Protein AF-A0A9P5G280-F1 (afdb_monomer_lite)

Structure (mmCIF, N/CA/C/O backbone):
data_AF-A0A9P5G280-F1
#
_entry.id   AF-A0A9P5G280-F1
#
loop_
_atom_site.group_PDB
_atom_site.id
_atom_site.type_symbol
_atom_site.label_atom_id
_atom_site.label_alt_id
_atom_site.label_comp_id
_atom_site.label_asym_id
_atom_site.label_entity_id
_atom_site.label_seq_id
_atom_site.pdbx_PDB_ins_code
_atom_site.Cartn_x
_atom_site.Cartn_y
_atom_site.Cartn_z
_atom_site.occupancy
_atom_site.B_iso_or_equiv
_atom_site.auth_seq_id
_atom_site.auth_comp_id
_atom_site.auth_asym_id
_atom_site.auth_atom_id
_atom_site.pdbx_PDB_model_num
ATOM 1 N N . MET A 1 1 ? 2.312 -0.937 -10.041 1.00 95.19 1 MET A N 1
ATOM 2 C CA . MET A 1 1 ? 2.273 -2.150 -9.198 1.00 95.19 1 MET A CA 1
ATOM 3 C C . MET A 1 1 ? 2.536 -3.352 -10.090 1.00 95.19 1 MET A C 1
ATOM 5 O O . MET A 1 1 ? 2.441 -3.188 -11.301 1.00 95.19 1 MET A O 1
ATOM 9 N N . VAL A 1 2 ? 2.902 -4.504 -9.535 1.00 97.44 2 VAL A N 1
ATOM 10 C CA . VAL A 1 2 ? 2.926 -5.774 -10.277 1.00 97.44 2 VAL A CA 1
ATOM 11 C C . VAL A 1 2 ? 2.357 -6.872 -9.392 1.00 97.44 2 VAL A C 1
ATOM 13 O O . VAL A 1 2 ? 2.808 -7.050 -8.260 1.00 97.44 2 VAL A O 1
ATOM 16 N N . VAL A 1 3 ? 1.357 -7.576 -9.913 1.00 97.62 3 VAL A N 1
ATOM 17 C CA . VAL A 1 3 ? 0.745 -8.735 -9.264 1.00 97.62 3 VAL A CA 1
ATOM 18 C C . VAL A 1 3 ? 1.545 -9.967 -9.674 1.00 97.62 3 VAL A C 1
ATOM 20 O O . VAL A 1 3 ? 1.729 -10.214 -10.861 1.00 97.62 3 VAL A O 1
ATOM 23 N N . ILE A 1 4 ? 2.057 -10.702 -8.692 1.00 97.12 4 ILE A N 1
ATOM 24 C CA . ILE A 1 4 ? 2.922 -11.877 -8.882 1.00 97.12 4 ILE A CA 1
ATOM 25 C C . ILE A 1 4 ? 2.341 -13.150 -8.255 1.00 97.12 4 ILE A C 1
ATOM 27 O O . ILE A 1 4 ? 2.902 -14.230 -8.432 1.00 97.12 4 ILE A O 1
ATOM 31 N N . ARG A 1 5 ? 1.220 -13.040 -7.530 1.00 97.31 5 ARG A N 1
ATOM 32 C CA . ARG A 1 5 ? 0.392 -14.165 -7.070 1.00 97.31 5 ARG A CA 1
ATOM 33 C C . ARG A 1 5 ? -1.084 -13.794 -7.157 1.00 97.31 5 ARG A C 1
ATOM 35 O O . ARG A 1 5 ? -1.418 -12.613 -7.156 1.00 97.31 5 ARG A O 1
ATOM 42 N N . ASN A 1 6 ? -1.943 -14.808 -7.225 1.00 96.88 6 ASN A N 1
ATOM 43 C CA . ASN A 1 6 ? -3.392 -14.630 -7.171 1.00 96.88 6 ASN A CA 1
ATOM 44 C C . ASN A 1 6 ? -3.793 -13.924 -5.854 1.00 96.88 6 ASN A C 1
ATOM 46 O O . ASN A 1 6 ? -3.150 -14.139 -4.825 1.00 96.88 6 ASN A O 1
ATOM 50 N N . MET A 1 7 ? -4.786 -13.037 -5.933 1.00 97.25 7 MET A N 1
ATOM 51 C CA . MET A 1 7 ? -5.353 -12.291 -4.800 1.00 97.25 7 MET A CA 1
ATOM 52 C C . MET A 1 7 ? -6.888 -12.281 -4.865 1.00 97.25 7 MET A C 1
ATOM 54 O O . MET A 1 7 ? -7.523 -11.382 -4.311 1.00 97.25 7 MET A O 1
ATOM 58 N N . ASP A 1 8 ? -7.489 -13.212 -5.607 1.00 96.38 8 ASP A N 1
ATOM 59 C CA . ASP A 1 8 ? -8.926 -13.240 -5.880 1.00 96.38 8 ASP A CA 1
ATOM 60 C C . ASP A 1 8 ? -9.724 -13.465 -4.593 1.00 96.38 8 ASP A C 1
ATOM 62 O O . ASP A 1 8 ? -10.861 -13.010 -4.497 1.00 96.38 8 ASP A O 1
ATOM 66 N N . GLU A 1 9 ? -9.114 -14.052 -3.556 1.00 95.81 9 GLU A N 1
ATOM 67 C CA . GLU A 1 9 ? -9.732 -14.168 -2.235 1.00 95.81 9 GLU A CA 1
ATOM 68 C C . GLU A 1 9 ? -10.117 -12.801 -1.647 1.00 95.81 9 GLU A C 1
ATOM 70 O O . GLU A 1 9 ? -11.061 -12.701 -0.869 1.00 95.81 9 GLU A O 1
ATOM 75 N N . LEU A 1 10 ? -9.443 -11.717 -2.044 1.00 96.62 10 LEU A N 1
ATOM 76 C CA . LEU A 1 10 ? -9.814 -10.373 -1.606 1.00 96.62 10 LEU A CA 1
ATOM 77 C C . LEU A 1 10 ? -11.154 -9.907 -2.185 1.00 96.62 10 LEU A C 1
ATOM 79 O O . LEU A 1 10 ? -11.782 -9.037 -1.590 1.00 96.62 10 LEU A O 1
ATOM 83 N N . LEU A 1 11 ? -11.591 -10.458 -3.321 1.00 94.62 11 LEU A N 1
ATOM 84 C CA . LEU A 1 11 ? -12.867 -10.105 -3.955 1.00 94.62 11 LEU A CA 1
ATOM 85 C C . LEU A 1 11 ? -14.067 -10.706 -3.214 1.00 94.62 11 LEU A C 1
ATOM 87 O O . LEU A 1 11 ? -15.167 -10.166 -3.293 1.00 94.62 11 LEU A O 1
ATOM 91 N N . GLU A 1 12 ? -13.850 -11.808 -2.497 1.00 92.88 12 GLU A N 1
ATOM 92 C CA . GLU A 1 12 ? -14.870 -12.521 -1.718 1.00 92.88 12 GLU A CA 1
ATOM 93 C C . GLU A 1 12 ? -14.763 -12.242 -0.211 1.00 92.88 12 GLU A C 1
ATOM 95 O O . GLU A 1 12 ? -15.625 -12.653 0.571 1.00 92.88 12 GLU A O 1
ATOM 100 N N . MET A 1 13 ? -13.709 -11.538 0.211 1.00 92.88 13 MET A N 1
ATOM 101 C CA . MET A 1 13 ? -13.474 -11.212 1.609 1.00 92.88 13 MET A CA 1
ATOM 102 C C . MET A 1 13 ? -14.588 -10.300 2.142 1.00 92.88 13 MET A C 1
ATOM 104 O O . MET A 1 13 ? -14.824 -9.221 1.589 1.00 92.88 13 MET A O 1
ATOM 108 N N . PRO A 1 14 ? -15.241 -10.667 3.257 1.00 91.19 14 PRO A N 1
ATOM 109 C CA . PRO A 1 14 ? -16.309 -9.853 3.801 1.00 91.19 14 PRO A CA 1
ATOM 110 C C . PRO A 1 14 ? -15.748 -8.560 4.412 1.00 91.19 14 PRO A C 1
ATOM 112 O O . PRO A 1 14 ? -14.814 -8.575 5.220 1.00 91.19 14 PRO A O 1
ATOM 115 N N . LEU A 1 15 ? -16.337 -7.427 4.029 1.00 91.00 15 LEU A N 1
ATOM 116 C CA . LEU A 1 15 ? -15.963 -6.100 4.515 1.00 91.00 15 LEU A CA 1
ATOM 117 C C . LEU A 1 15 ? -16.907 -5.620 5.619 1.00 91.00 15 LEU A C 1
ATOM 119 O O . LEU A 1 15 ? -18.023 -6.099 5.782 1.00 91.00 15 LEU A O 1
ATOM 123 N N . ASN A 1 16 ? -16.465 -4.619 6.374 1.00 81.75 16 ASN A N 1
ATOM 124 C CA . ASN A 1 16 ? -17.249 -3.976 7.430 1.00 81.75 16 ASN A CA 1
ATOM 125 C C . ASN A 1 16 ? -18.044 -2.749 6.934 1.00 81.75 16 ASN A C 1
ATOM 127 O O . ASN A 1 16 ? -18.316 -1.836 7.711 1.00 81.75 16 ASN A O 1
ATOM 131 N N . GLY A 1 17 ? -18.376 -2.704 5.640 1.00 84.00 17 GLY A N 1
ATOM 132 C CA . GLY A 1 17 ? -19.127 -1.608 5.013 1.00 84.00 17 GLY A CA 1
ATOM 133 C C . GLY A 1 17 ? -18.303 -0.374 4.618 1.00 84.00 17 GLY A C 1
ATOM 134 O O . GLY A 1 17 ? -18.880 0.630 4.202 1.00 84.00 17 GLY A O 1
ATOM 135 N N . VAL A 1 18 ? -16.969 -0.425 4.740 1.00 92.06 18 VAL A N 1
ATOM 136 C CA . VAL A 1 18 ? -16.064 0.680 4.374 1.00 92.06 18 VAL A CA 1
ATOM 137 C C . VAL A 1 18 ? -15.168 0.281 3.194 1.00 92.06 18 VAL A C 1
ATOM 139 O O . VAL A 1 18 ? -15.571 0.407 2.040 1.00 92.06 18 VAL A O 1
ATOM 142 N N . PHE A 1 19 ? -13.957 -0.198 3.467 1.00 95.94 19 PHE A N 1
ATOM 143 C CA . PHE A 1 19 ? -12.998 -0.733 2.502 1.00 95.94 19 PHE A CA 1
ATOM 144 C C . PHE A 1 19 ? -11.903 -1.488 3.263 1.00 95.94 19 PHE A C 1
ATOM 146 O O . PHE A 1 19 ? -11.765 -1.325 4.481 1.00 95.94 19 PHE A O 1
ATOM 153 N N . ALA A 1 20 ? -11.097 -2.273 2.551 1.00 97.38 20 ALA A N 1
ATOM 154 C CA . ALA A 1 20 ? -9.869 -2.853 3.075 1.00 97.38 20 ALA A CA 1
ATOM 155 C C . ALA A 1 20 ? -8.623 -2.280 2.397 1.00 97.38 20 ALA A C 1
ATOM 157 O O . ALA A 1 20 ? -8.601 -2.065 1.187 1.00 97.38 20 ALA A O 1
ATOM 158 N N . ALA A 1 21 ? -7.570 -2.067 3.180 1.00 98.06 21 ALA A N 1
ATOM 159 C CA . ALA A 1 21 ? -6.298 -1.527 2.711 1.00 98.06 21 ALA A CA 1
ATOM 160 C C . ALA A 1 21 ? -5.146 -2.021 3.587 1.00 98.06 21 ALA A C 1
ATOM 162 O O . ALA A 1 21 ? -5.348 -2.398 4.738 1.00 98.06 21 ALA A O 1
ATOM 163 N N . ALA A 1 22 ? -3.919 -1.991 3.071 1.00 98.31 22 ALA A N 1
ATOM 164 C CA . ALA A 1 22 ? -2.737 -2.155 3.917 1.00 98.31 22 ALA A CA 1
ATOM 165 C C . ALA A 1 22 ? -2.380 -0.827 4.604 1.00 98.31 22 ALA A C 1
ATOM 167 O O . ALA A 1 22 ? -2.765 0.242 4.136 1.00 98.31 22 ALA A O 1
ATOM 168 N N . HIS A 1 23 ? -1.597 -0.882 5.682 1.00 98.38 23 HIS A N 1
ATOM 169 C CA . HIS A 1 23 ? -1.025 0.317 6.308 1.00 98.38 23 HIS A CA 1
ATOM 170 C C . HIS A 1 23 ? -0.082 1.068 5.355 1.00 98.38 23 HIS A C 1
ATOM 172 O O . HIS A 1 23 ? 0.604 0.477 4.523 1.00 98.38 23 HIS A O 1
ATOM 178 N N . ALA A 1 24 ? 0.019 2.384 5.501 1.00 97.56 24 ALA A N 1
ATOM 179 C CA . ALA A 1 24 ? 1.116 3.141 4.915 1.00 97.56 24 ALA A CA 1
ATOM 180 C C . ALA A 1 24 ? 2.410 2.918 5.712 1.00 97.56 24 ALA A C 1
ATOM 182 O O . ALA A 1 24 ? 2.404 2.827 6.940 1.00 97.56 24 ALA A O 1
ATOM 183 N N . CYS A 1 25 ? 3.554 2.872 5.022 1.00 97.50 25 CYS A N 1
ATOM 184 C CA . CYS A 1 25 ? 4.846 2.919 5.701 1.00 97.50 25 CYS A CA 1
ATOM 185 C C . CYS A 1 25 ? 5.209 4.371 6.005 1.00 97.50 25 CYS A C 1
ATOM 187 O O . CYS A 1 25 ? 5.528 5.145 5.103 1.00 97.50 25 CYS A O 1
ATOM 189 N N . VAL A 1 26 ? 5.204 4.713 7.290 1.00 97.38 26 VAL A N 1
ATOM 190 C CA . VAL A 1 26 ? 5.490 6.063 7.789 1.00 97.38 26 VAL A CA 1
ATOM 191 C C . VAL A 1 26 ? 6.909 6.172 8.349 1.00 97.38 26 VAL A C 1
ATOM 193 O O . VAL A 1 26 ? 7.147 6.929 9.269 1.00 97.38 26 VAL A O 1
ATOM 196 N N . CYS A 1 27 ? 7.876 5.402 7.840 1.00 97.31 27 CYS A N 1
ATOM 197 C CA . CYS A 1 27 ? 9.253 5.419 8.362 1.00 97.31 27 CYS A CA 1
ATOM 198 C C . CYS A 1 27 ? 10.139 6.536 7.793 1.00 97.31 27 CYS A C 1
ATOM 200 O O . CYS A 1 27 ? 11.176 6.824 8.382 1.00 97.31 27 CYS A O 1
ATOM 202 N N . ASN A 1 28 ? 9.782 7.089 6.626 1.00 95.25 28 ASN A N 1
ATOM 203 C CA . ASN A 1 28 ? 10.570 8.078 5.876 1.00 95.25 28 ASN A CA 1
ATOM 204 C C . ASN A 1 28 ? 12.098 7.799 5.844 1.00 95.25 28 ASN A C 1
ATOM 206 O O . ASN A 1 28 ? 12.892 8.674 6.190 1.00 95.25 28 ASN A O 1
ATOM 210 N N . PRO A 1 29 ? 12.559 6.607 5.412 1.00 91.12 29 PRO A N 1
ATOM 211 C CA . PRO A 1 29 ? 13.981 6.231 5.501 1.00 91.12 29 PRO A CA 1
ATOM 212 C C . PRO A 1 29 ? 14.911 7.106 4.644 1.00 91.12 29 PRO A C 1
ATOM 214 O O . PRO A 1 29 ? 16.117 7.121 4.859 1.00 91.12 29 PRO A O 1
ATOM 217 N N . TYR A 1 30 ? 14.355 7.821 3.663 1.00 92.00 30 TYR A N 1
ATOM 218 C CA . TYR A 1 30 ? 15.090 8.711 2.766 1.00 92.00 30 TYR A CA 1
ATOM 219 C C . TYR A 1 30 ? 15.013 10.183 3.199 1.00 92.00 30 TYR A C 1
ATOM 221 O O . TYR A 1 30 ? 15.373 11.058 2.414 1.00 92.00 30 TYR A O 1
ATOM 229 N N . SER A 1 31 ? 14.499 10.464 4.404 1.00 93.44 31 SER A N 1
ATOM 230 C CA . SER A 1 31 ? 14.424 11.805 5.000 1.00 93.44 31 SER A CA 1
ATOM 231 C C . SER A 1 31 ? 13.834 12.858 4.058 1.00 93.44 31 SER A C 1
ATOM 233 O O . SER A 1 31 ? 14.364 13.961 3.917 1.00 93.44 31 SER A O 1
ATOM 235 N N . LYS A 1 32 ? 12.740 12.514 3.366 1.00 91.88 32 LYS A N 1
ATOM 236 C CA . LYS A 1 32 ? 12.073 13.427 2.433 1.00 91.88 32 LYS A CA 1
ATOM 237 C C . LYS A 1 32 ? 11.543 14.643 3.202 1.00 91.88 32 LYS A C 1
ATOM 239 O O . LYS A 1 32 ? 10.730 14.444 4.100 1.00 91.88 32 LYS A O 1
ATOM 244 N N . PRO A 1 33 ? 11.940 15.881 2.844 1.00 92.50 33 PRO A N 1
ATOM 245 C CA . PRO A 1 33 ? 11.578 17.073 3.620 1.00 92.50 33 PRO A CA 1
ATOM 246 C C . PRO A 1 33 ? 10.083 17.398 3.649 1.00 92.50 33 PRO A C 1
ATOM 248 O O . PRO A 1 33 ? 9.622 18.050 4.573 1.00 92.50 33 PRO A O 1
ATOM 251 N N . HIS A 1 34 ? 9.336 16.969 2.630 1.00 90.50 34 HIS A N 1
ATOM 252 C CA . HIS A 1 34 ? 7.891 17.188 2.538 1.00 90.50 34 HIS A CA 1
ATOM 253 C C . HIS A 1 34 ? 7.073 16.100 3.246 1.00 90.50 34 HIS A C 1
ATOM 255 O O . HIS A 1 34 ? 5.852 16.151 3.210 1.00 90.50 34 HIS A O 1
ATOM 261 N N . TYR A 1 35 ? 7.712 15.080 3.831 1.00 93.88 35 TYR A N 1
ATOM 262 C CA . TYR A 1 35 ? 6.994 14.093 4.637 1.00 93.88 35 TYR A CA 1
ATOM 263 C C . TYR A 1 35 ? 6.820 14.640 6.059 1.00 93.88 35 TYR A C 1
ATOM 265 O O . TYR A 1 35 ? 7.727 15.314 6.557 1.00 93.88 35 TYR A O 1
ATOM 273 N N . PRO A 1 36 ? 5.705 14.329 6.742 1.00 93.75 36 PRO A N 1
ATOM 274 C CA . PRO A 1 36 ? 5.471 14.808 8.099 1.00 93.75 36 PRO A CA 1
ATOM 275 C C . PRO A 1 36 ? 6.582 14.407 9.073 1.00 93.75 36 PRO A C 1
ATOM 277 O O . PRO A 1 36 ? 7.126 13.306 9.011 1.00 93.75 36 PRO A O 1
ATOM 280 N N . ALA A 1 37 ? 6.889 15.282 10.033 1.00 94.69 37 ALA A N 1
ATOM 281 C CA . ALA A 1 37 ? 7.971 15.056 10.997 1.00 94.69 37 ALA A CA 1
ATOM 282 C C . ALA A 1 37 ? 7.743 13.832 11.905 1.00 94.69 37 ALA A C 1
ATOM 284 O O . ALA A 1 37 ? 8.696 13.243 12.410 1.00 94.69 37 ALA A O 1
ATOM 285 N N . ASN A 1 38 ? 6.484 13.434 12.110 1.00 95.94 38 ASN A N 1
ATOM 286 C CA . ASN A 1 38 ? 6.120 12.239 12.869 1.00 95.94 38 ASN A CA 1
ATOM 287 C C . ASN A 1 38 ? 6.180 10.946 12.034 1.00 95.94 38 ASN A C 1
ATOM 289 O O . ASN A 1 38 ? 5.844 9.882 12.558 1.00 95.94 38 ASN A O 1
ATOM 293 N N . TRP A 1 39 ? 6.606 11.003 10.768 1.00 96.44 39 TRP A N 1
ATOM 294 C CA . TRP A 1 39 ? 6.891 9.815 9.967 1.00 96.44 39 TRP A CA 1
ATOM 295 C C . TRP A 1 39 ? 8.268 9.263 10.340 1.00 96.44 39 TRP A C 1
ATOM 297 O O . TRP A 1 39 ? 9.278 9.529 9.690 1.00 96.44 39 TRP A O 1
ATOM 307 N N . ILE A 1 40 ? 8.272 8.483 11.419 1.00 97.00 40 ILE A N 1
ATOM 308 C CA . ILE A 1 40 ? 9.431 7.799 11.986 1.00 97.00 40 ILE A CA 1
ATOM 309 C C . ILE A 1 40 ? 9.109 6.328 12.270 1.00 97.00 40 ILE A C 1
ATOM 311 O O . ILE A 1 40 ? 7.954 5.950 12.466 1.00 97.00 40 ILE A O 1
ATOM 315 N N . ALA A 1 41 ? 10.147 5.492 12.355 1.00 96.31 41 ALA A N 1
ATOM 316 C CA . ALA A 1 41 ? 9.997 4.050 12.554 1.00 96.31 41 ALA A CA 1
ATOM 317 C C . ALA A 1 41 ? 9.161 3.680 13.792 1.00 96.31 41 ALA A C 1
ATOM 319 O O . ALA A 1 41 ? 8.332 2.777 13.714 1.00 96.31 41 ALA A O 1
ATOM 320 N N . SER A 1 42 ? 9.296 4.392 14.914 1.00 96.81 42 SER A N 1
ATOM 321 C CA . SER A 1 42 ? 8.511 4.108 16.129 1.00 96.81 42 SER A CA 1
ATOM 322 C C . SER A 1 42 ? 7.002 4.302 15.954 1.00 96.81 42 SER A C 1
ATOM 324 O O . SER A 1 42 ? 6.231 3.745 16.726 1.00 96.81 42 SER A O 1
ATOM 326 N N . ASN A 1 43 ? 6.578 5.065 14.943 1.00 97.94 43 ASN A N 1
ATOM 327 C CA . ASN A 1 43 ? 5.171 5.342 14.654 1.00 97.94 43 ASN A CA 1
ATOM 328 C C . ASN A 1 43 ? 4.609 4.438 13.544 1.00 97.94 43 ASN A C 1
ATOM 330 O O . ASN A 1 43 ? 3.445 4.560 13.163 1.00 97.94 43 ASN A O 1
ATOM 334 N N . CYS A 1 44 ? 5.424 3.538 12.994 1.00 98.12 44 CYS A N 1
ATOM 335 C CA . CYS A 1 44 ? 5.051 2.708 11.860 1.00 98.12 44 CYS A CA 1
ATOM 336 C C . CYS A 1 44 ? 4.445 1.373 12.303 1.00 98.12 44 CYS A C 1
ATOM 338 O O . CYS A 1 44 ? 5.069 0.616 13.047 1.00 98.12 44 CYS A O 1
ATOM 340 N N . ALA A 1 45 ? 3.271 1.023 11.765 1.00 98.12 45 ALA A N 1
ATOM 341 C CA . ALA A 1 45 ? 2.619 -0.266 12.022 1.00 98.12 45 ALA A CA 1
ATOM 342 C C . ALA A 1 45 ? 3.463 -1.474 11.561 1.00 98.12 45 ALA A C 1
ATOM 344 O O . ALA A 1 45 ? 3.265 -2.596 12.028 1.00 98.12 45 ALA A O 1
ATOM 345 N N . TYR A 1 46 ? 4.436 -1.251 10.672 1.00 98.38 46 TYR A N 1
ATOM 346 C CA . TYR A 1 46 ? 5.371 -2.277 10.216 1.00 98.38 46 TYR A CA 1
ATOM 347 C C . TYR A 1 46 ? 6.516 -2.569 11.196 1.00 98.38 46 TYR A C 1
ATOM 349 O O . TYR A 1 46 ? 7.180 -3.595 11.057 1.00 98.38 46 TYR A O 1
ATOM 357 N N . SER A 1 47 ? 6.752 -1.720 12.199 1.00 97.44 47 SER A N 1
ATOM 358 C CA . SER A 1 47 ? 7.867 -1.906 13.141 1.00 97.44 47 SER A CA 1
ATOM 359 C C . SER A 1 47 ? 7.659 -3.089 14.087 1.00 97.44 47 SER A C 1
ATOM 361 O O . SER A 1 47 ? 8.597 -3.847 14.314 1.00 97.44 47 SER A O 1
ATOM 363 N N . ASP A 1 48 ? 6.420 -3.316 14.534 1.00 96.38 48 ASP A N 1
ATOM 364 C CA . ASP A 1 48 ? 6.018 -4.462 15.367 1.00 96.38 48 ASP A CA 1
ATOM 365 C C . ASP A 1 48 ? 4.996 -5.366 14.653 1.00 96.38 48 ASP A C 1
ATOM 367 O O . ASP A 1 48 ? 4.154 -6.018 15.276 1.00 96.38 48 ASP A O 1
ATOM 371 N N . TYR A 1 49 ? 5.070 -5.420 13.320 1.00 97.88 49 TYR A N 1
ATOM 372 C CA . TYR A 1 49 ? 4.045 -6.000 12.448 1.00 97.88 49 TYR A CA 1
ATOM 373 C C . TYR A 1 49 ? 3.535 -7.377 12.893 1.00 97.88 49 TYR A C 1
ATOM 375 O O . TYR A 1 49 ? 2.328 -7.595 12.986 1.00 97.88 49 TYR A O 1
ATOM 383 N N . ALA A 1 50 ? 4.443 -8.313 13.191 1.00 97.06 50 ALA A N 1
ATOM 384 C CA . ALA A 1 50 ? 4.084 -9.683 13.560 1.00 97.06 50 ALA A CA 1
ATOM 385 C C . ALA A 1 50 ? 3.330 -9.755 14.898 1.00 97.06 50 ALA A C 1
ATOM 387 O O . ALA A 1 50 ? 2.386 -10.534 15.036 1.00 97.06 50 ALA A O 1
ATOM 388 N N . LYS A 1 51 ? 3.732 -8.935 15.877 1.00 97.56 51 LYS A N 1
ATOM 389 C CA . LYS A 1 51 ? 3.062 -8.839 17.177 1.00 97.56 51 LYS A CA 1
ATOM 390 C C . LYS A 1 51 ? 1.670 -8.234 16.997 1.00 97.56 51 LYS A C 1
ATOM 392 O O . LYS A 1 51 ? 0.689 -8.868 17.374 1.00 97.56 51 LYS A O 1
ATOM 397 N N . LEU A 1 52 ? 1.592 -7.070 16.354 1.00 97.56 52 LEU A N 1
ATOM 398 C CA . LEU A 1 52 ? 0.342 -6.331 16.168 1.00 97.56 52 LEU A CA 1
ATOM 399 C C . LEU A 1 52 ? -0.676 -7.119 15.330 1.00 97.56 52 LEU A C 1
ATOM 401 O O . LEU A 1 52 ? -1.858 -7.159 15.660 1.00 97.56 52 LEU A O 1
ATOM 405 N N . SER A 1 53 ? -0.217 -7.817 14.286 1.00 97.38 53 SER A N 1
ATOM 406 C CA . SER A 1 53 ? -1.071 -8.695 13.475 1.00 97.38 53 SER A CA 1
ATOM 407 C C . SER A 1 53 ? -1.624 -9.863 14.292 1.00 97.38 53 SER A C 1
ATOM 409 O O . SER A 1 53 ? -2.789 -10.222 14.146 1.00 97.38 53 SER A O 1
ATOM 411 N N . ARG A 1 54 ? -0.807 -10.472 15.162 1.00 97.12 54 ARG A N 1
ATOM 412 C CA . ARG A 1 54 ? -1.247 -11.579 16.025 1.00 97.12 54 ARG A CA 1
ATOM 413 C C . ARG A 1 54 ? -2.294 -11.115 17.032 1.00 97.12 54 ARG A C 1
ATOM 415 O O . ARG A 1 54 ? -3.298 -11.797 17.213 1.00 97.12 54 ARG A O 1
ATOM 422 N N . GLU A 1 55 ? -2.058 -9.973 17.671 1.00 96.69 55 GLU A N 1
ATOM 423 C CA . GLU A 1 55 ? -2.979 -9.377 18.643 1.00 96.69 55 GLU A CA 1
ATOM 424 C C . GLU A 1 55 ? -4.325 -9.037 17.996 1.00 96.69 55 GLU A C 1
ATOM 426 O O . GLU A 1 55 ? -5.369 -9.416 18.527 1.00 96.69 55 GLU A O 1
ATOM 431 N N . TYR A 1 56 ? -4.304 -8.420 16.812 1.00 95.62 56 TYR A N 1
ATOM 432 C CA . TYR A 1 56 ? -5.519 -8.094 16.068 1.00 95.62 56 TYR A CA 1
ATOM 433 C C . TYR A 1 56 ? -6.321 -9.346 15.681 1.00 95.62 56 TYR A C 1
ATOM 435 O O . TYR A 1 56 ? -7.510 -9.438 15.985 1.00 95.62 56 TYR A O 1
ATOM 443 N N . LYS A 1 57 ? -5.666 -10.362 15.102 1.00 94.88 57 LYS A N 1
ATOM 444 C CA . LYS A 1 57 ? -6.318 -11.629 14.715 1.00 94.88 57 LYS A CA 1
ATOM 445 C C . LYS A 1 57 ? -6.902 -12.376 15.914 1.00 94.88 57 LYS A C 1
ATOM 447 O O . LYS A 1 57 ? -7.996 -12.924 15.821 1.00 94.88 57 LYS A O 1
ATOM 452 N N . ALA A 1 58 ? -6.208 -12.370 17.052 1.00 93.88 58 ALA A N 1
ATOM 453 C CA . ALA A 1 58 ? -6.732 -12.942 18.290 1.00 93.88 58 ALA A CA 1
ATOM 454 C C . ALA A 1 58 ? -7.970 -12.186 18.803 1.00 93.88 58 ALA A C 1
ATOM 456 O O . ALA A 1 58 ? -8.853 -12.801 19.395 1.00 93.88 58 ALA A O 1
ATOM 457 N N . GLY A 1 59 ? -8.045 -10.871 18.580 1.00 91.75 59 GLY A N 1
ATOM 458 C CA . GLY A 1 59 ? -9.232 -10.063 18.862 1.00 91.75 59 GLY A CA 1
ATOM 459 C C . GLY A 1 59 ? -10.427 -10.453 17.991 1.00 91.75 59 GLY A C 1
ATOM 460 O O . GLY A 1 59 ? -11.504 -10.695 18.530 1.00 91.75 59 GLY A O 1
ATOM 461 N N . LEU A 1 60 ? -10.220 -10.594 16.678 1.00 89.00 60 LEU A N 1
ATOM 462 C CA . LEU A 1 60 ? -11.264 -11.020 15.735 1.00 89.00 60 LEU A CA 1
ATOM 463 C C . LEU A 1 60 ? -11.853 -12.389 16.105 1.00 89.00 60 LEU A C 1
ATOM 465 O O . LEU A 1 60 ? -13.067 -12.538 16.178 1.00 89.00 60 LEU A O 1
ATOM 469 N N . LEU A 1 61 ? -10.996 -13.360 16.434 1.00 88.12 61 LEU A N 1
ATOM 470 C CA . LEU A 1 61 ? -11.419 -14.705 16.848 1.00 88.12 61 LEU A CA 1
ATOM 471 C C . LEU A 1 61 ? -12.248 -14.726 18.140 1.00 88.12 61 LEU A C 1
ATOM 473 O O . LEU A 1 61 ? -13.057 -15.623 18.337 1.00 88.12 61 LEU A O 1
ATOM 477 N N . LYS A 1 62 ? -12.037 -13.769 19.051 1.00 87.50 62 LYS A N 1
ATOM 478 C CA . LYS A 1 62 ? -12.842 -13.661 20.278 1.00 87.50 62 LYS A CA 1
ATOM 479 C C . LYS A 1 62 ? -14.217 -13.055 20.010 1.00 87.50 62 LYS A C 1
ATOM 481 O O . LYS A 1 62 ? -15.156 -13.377 20.724 1.00 87.50 62 LYS A O 1
ATOM 486 N N . GLN A 1 63 ? -14.328 -12.178 19.013 1.00 78.88 63 GLN A N 1
ATOM 487 C CA . GLN A 1 63 ? -15.589 -11.535 18.635 1.00 78.88 63 GLN A CA 1
ATOM 488 C C . GLN A 1 63 ? -16.515 -12.476 17.857 1.00 78.88 63 GLN A C 1
ATOM 490 O O . GLN A 1 63 ? -17.728 -12.312 17.925 1.00 78.88 63 GLN A O 1
ATOM 495 N N . SER A 1 64 ? -15.960 -13.463 17.146 1.00 70.38 64 SER A N 1
ATOM 496 C CA . SER A 1 64 ? -16.740 -14.469 16.416 1.00 70.38 64 SER A CA 1
ATOM 497 C C . SER A 1 64 ? -17.270 -15.610 17.297 1.00 70.38 64 SER A C 1
ATOM 499 O O . SER A 1 64 ? -18.100 -16.395 16.839 1.00 70.38 64 SER A O 1
ATOM 501 N N . GLN A 1 65 ? -16.838 -15.714 18.560 1.00 66.06 65 GLN A N 1
ATOM 502 C CA . GLN A 1 65 ? -17.362 -16.716 19.490 1.00 66.06 65 GLN A CA 1
ATOM 503 C C . GLN A 1 65 ? -18.741 -16.297 20.026 1.00 66.06 65 GLN A C 1
ATOM 505 O O . GLN A 1 65 ? -18.897 -15.149 20.447 1.00 66.06 65 GLN A O 1
ATOM 510 N N . PRO A 1 66 ? -19.736 -17.209 20.071 1.00 59.94 66 PRO A N 1
ATOM 511 C CA . PRO A 1 66 ? -20.998 -16.940 20.745 1.00 59.94 66 PRO A CA 1
ATOM 512 C C . PRO A 1 66 ? -20.709 -16.559 22.195 1.00 59.94 66 PRO A C 1
ATOM 514 O O . PRO A 1 66 ? -20.055 -17.314 22.916 1.00 59.94 66 PRO A O 1
ATOM 517 N N . THR A 1 67 ? -21.184 -15.397 22.632 1.00 54.59 67 THR A N 1
ATOM 518 C CA . THR A 1 67 ? -21.211 -15.069 24.054 1.00 54.59 67 THR A CA 1
ATOM 519 C C . THR A 1 67 ? -22.024 -16.151 24.754 1.00 54.59 67 THR A C 1
ATOM 521 O O . THR A 1 67 ? -23.227 -16.268 24.522 1.00 54.59 67 THR A O 1
ATOM 524 N N . GLU A 1 68 ? -21.381 -16.961 25.601 1.00 51.41 68 GLU A N 1
ATOM 525 C CA . GLU A 1 68 ? -22.103 -17.788 26.563 1.00 51.41 68 GLU A CA 1
ATOM 526 C C . GLU A 1 68 ? -22.972 -16.839 27.390 1.00 51.41 68 GLU A C 1
ATOM 528 O O . GLU A 1 68 ? -22.487 -16.095 28.245 1.00 51.41 68 GLU A O 1
ATOM 533 N N . THR A 1 69 ? -24.272 -16.809 27.104 1.00 48.28 69 THR A N 1
ATOM 534 C CA . THR A 1 69 ? -25.243 -16.208 28.005 1.00 48.28 69 THR A CA 1
ATOM 535 C C . THR A 1 69 ? -25.163 -17.000 29.299 1.00 48.28 69 THR A C 1
ATOM 537 O O . THR A 1 69 ? -25.666 -18.123 29.368 1.00 48.28 69 THR A O 1
ATOM 540 N N . ALA A 1 70 ? -24.500 -16.431 30.309 1.00 45.91 70 ALA A N 1
ATOM 541 C CA . ALA A 1 70 ? -24.617 -16.882 31.685 1.00 45.91 70 ALA A CA 1
ATOM 542 C C . ALA A 1 70 ? -26.110 -17.073 31.967 1.00 45.91 70 ALA A C 1
ATOM 544 O O . ALA A 1 70 ? -26.895 -16.145 31.762 1.00 45.91 70 ALA A O 1
ATOM 545 N N . GLY A 1 71 ? -26.491 -18.304 32.317 1.00 42.56 71 GLY A N 1
ATOM 546 C CA . GLY A 1 71 ? -27.880 -18.726 32.413 1.00 42.56 71 GLY A CA 1
ATOM 547 C C . GLY A 1 71 ? -28.705 -17.725 33.208 1.00 42.56 71 GLY A C 1
ATOM 548 O O . GLY A 1 71 ? -28.547 -17.606 34.421 1.00 42.56 71 GLY A O 1
ATOM 549 N N . ALA A 1 72 ? -29.589 -17.009 32.513 1.00 42.94 72 ALA A N 1
ATOM 550 C CA . ALA A 1 72 ? -30.694 -16.342 33.163 1.00 42.94 72 ALA A CA 1
ATOM 551 C C . ALA A 1 72 ? -31.558 -17.454 33.760 1.00 42.94 72 ALA A C 1
ATOM 553 O O . ALA A 1 72 ? -32.186 -18.230 33.039 1.00 42.94 72 ALA A O 1
ATOM 554 N N . GLU A 1 73 ? -31.510 -17.575 35.081 1.00 41.12 73 GLU A N 1
ATOM 555 C CA . GLU A 1 73 ? -32.404 -18.418 35.854 1.00 41.12 73 GLU A CA 1
ATOM 556 C C . GLU A 1 73 ? -33.842 -18.010 35.498 1.00 41.12 73 GLU A C 1
ATOM 558 O O . GLU A 1 73 ? -34.305 -16.917 35.831 1.00 41.12 73 GLU A O 1
ATOM 563 N N . VAL A 1 74 ? -34.529 -18.854 34.724 1.00 38.12 74 VAL A N 1
ATOM 564 C CA . VAL A 1 74 ? -35.936 -18.650 34.382 1.00 38.12 74 VAL A CA 1
ATOM 565 C C . VAL A 1 74 ? -36.732 -18.883 35.658 1.00 38.12 74 VAL A C 1
ATOM 567 O O . VAL A 1 74 ? -37.044 -20.017 36.019 1.00 38.12 74 VAL A O 1
ATOM 570 N N . LEU A 1 75 ? -37.052 -17.799 36.362 1.00 38.97 75 LEU A N 1
ATOM 571 C CA . LEU A 1 75 ? -38.062 -17.830 37.410 1.00 38.97 75 LEU A CA 1
ATOM 572 C C . LEU A 1 75 ? -39.397 -18.266 36.778 1.00 38.97 75 LEU A C 1
ATOM 574 O O . LEU A 1 75 ? -39.792 -17.711 35.748 1.00 38.97 75 LEU A O 1
ATOM 578 N N . PRO A 1 76 ? -40.107 -19.252 37.353 1.00 33.75 76 PRO A N 1
ATOM 579 C CA . PRO A 1 76 ? -41.336 -19.755 36.763 1.00 33.75 76 PRO A CA 1
ATOM 580 C C . PRO A 1 76 ? -42.426 -18.682 36.833 1.00 33.75 76 PRO A C 1
ATOM 582 O O . PRO A 1 76 ? -42.865 -18.275 37.910 1.00 33.75 76 PRO A O 1
ATOM 585 N N . VAL A 1 77 ? -42.884 -18.232 35.665 1.00 40.75 77 VAL A N 1
ATOM 586 C CA . VAL A 1 77 ? -44.080 -17.398 35.537 1.00 40.75 77 VAL A CA 1
ATOM 587 C C . VAL A 1 77 ? -45.301 -18.288 35.764 1.00 40.75 77 VAL A C 1
ATOM 589 O O . VAL A 1 77 ? -45.673 -19.087 34.907 1.00 40.75 77 VAL A O 1
ATOM 592 N N . ASN A 1 78 ? -45.943 -18.141 36.921 1.00 39.62 78 ASN A N 1
ATOM 593 C CA . ASN A 1 78 ? -47.294 -18.650 37.141 1.00 39.62 78 ASN A CA 1
ATOM 594 C C . ASN A 1 78 ? -48.287 -17.762 36.375 1.00 39.62 78 ASN A C 1
ATOM 596 O O . ASN A 1 78 ? -48.666 -16.694 36.854 1.00 39.62 78 ASN A O 1
ATOM 600 N N . GLY A 1 79 ? -48.699 -18.191 35.181 1.00 35.03 79 GLY A N 1
ATOM 601 C CA . GLY A 1 79 ? -49.832 -17.604 34.461 1.00 35.03 79 GLY A CA 1
ATOM 602 C C . GLY A 1 79 ? -51.146 -18.308 34.833 1.00 35.03 79 GLY A C 1
ATOM 603 O O . GLY A 1 79 ? -51.162 -19.540 34.885 1.00 35.03 79 GLY A O 1
ATOM 604 N N . PRO A 1 80 ? -52.253 -17.584 35.093 1.00 38.31 80 PRO A N 1
ATOM 605 C CA . PRO A 1 80 ? -53.550 -18.210 35.292 1.00 38.31 80 PRO A CA 1
ATOM 606 C C . PRO A 1 80 ? -54.144 -18.680 33.958 1.00 38.31 80 PRO A C 1
ATOM 608 O O . PRO A 1 80 ? -53.924 -18.100 32.896 1.00 38.31 80 PRO A O 1
ATOM 611 N N . ALA A 1 81 ? -54.895 -19.771 34.056 1.00 36.34 81 ALA A N 1
ATOM 612 C CA . ALA A 1 81 ? -55.495 -20.497 32.957 1.00 36.34 81 ALA A CA 1
ATOM 613 C C . ALA A 1 81 ? -56.591 -19.712 32.218 1.00 36.34 81 ALA A C 1
ATOM 615 O O . ALA A 1 81 ? -57.468 -19.125 32.843 1.00 36.34 81 ALA A O 1
ATOM 616 N N . GLY A 1 82 ? -56.588 -19.877 30.892 1.00 34.72 82 GLY A N 1
ATOM 617 C CA . GLY A 1 82 ? -57.787 -20.006 30.067 1.00 34.72 82 GLY A CA 1
ATOM 618 C C . GLY A 1 82 ? -58.489 -18.713 29.660 1.00 34.72 82 GLY A C 1
ATOM 619 O O . GLY A 1 82 ? -59.032 -18.010 30.498 1.00 34.72 82 GLY A O 1
ATOM 620 N N . LEU A 1 83 ? -58.579 -18.488 28.346 1.00 34.16 83 LEU A N 1
ATOM 621 C CA . LEU A 1 83 ? -59.834 -18.238 27.626 1.00 34.16 83 LEU A CA 1
ATOM 622 C C . LEU A 1 83 ? -59.601 -18.389 26.106 1.00 34.16 83 LEU A C 1
ATOM 624 O O . LEU A 1 83 ? -58.482 -18.268 25.617 1.00 34.16 83 LEU A O 1
ATOM 628 N N . ALA A 1 84 ? -60.674 -18.782 25.422 1.00 40.06 84 ALA A N 1
ATOM 629 C CA . ALA A 1 84 ? -60.771 -19.440 24.115 1.00 40.06 84 ALA A CA 1
ATOM 630 C C . ALA A 1 84 ? -60.337 -18.606 22.880 1.00 40.06 84 ALA A C 1
ATOM 632 O O . ALA A 1 84 ? -60.253 -17.382 22.971 1.00 40.06 84 ALA A O 1
ATOM 633 N N . PRO A 1 85 ? -60.112 -19.246 21.708 1.00 36.59 85 PRO A N 1
ATOM 634 C CA . PRO A 1 85 ? -59.732 -18.554 20.479 1.00 36.59 85 PRO A CA 1
ATOM 635 C C . PRO A 1 85 ? -60.958 -17.992 19.745 1.00 36.59 85 PRO A C 1
ATOM 637 O O . PRO A 1 85 ? -61.967 -18.682 19.600 1.00 36.59 85 PRO A O 1
ATOM 640 N N . CYS A 1 86 ? -60.844 -16.766 19.230 1.00 32.38 86 CYS A N 1
ATOM 641 C CA . CYS A 1 86 ? -61.753 -16.244 18.210 1.00 32.38 86 CYS A CA 1
ATOM 642 C C . CYS A 1 86 ? -61.109 -16.369 16.828 1.00 32.38 86 CYS A C 1
ATOM 644 O O . CYS A 1 86 ? -59.950 -16.016 16.621 1.00 32.38 86 CYS A O 1
ATOM 646 N N . SER A 1 87 ? -61.908 -16.914 15.923 1.00 39.44 87 SER A N 1
ATOM 647 C CA . SER A 1 87 ? -61.648 -17.226 14.529 1.00 39.44 87 SER A CA 1
ATOM 648 C C . SER A 1 87 ? -61.797 -16.022 13.597 1.00 39.44 87 SER A C 1
ATOM 650 O O . SER A 1 87 ? -62.639 -15.157 13.819 1.00 39.44 87 SER A O 1
ATOM 652 N N . ASP A 1 88 ? -61.052 -16.129 12.500 1.00 35.88 88 ASP A N 1
ATOM 653 C CA . ASP A 1 88 ? -61.353 -15.717 11.129 1.00 35.88 88 ASP A CA 1
ATOM 654 C C . ASP A 1 88 ? -61.440 -14.245 10.705 1.00 35.88 88 ASP A C 1
ATOM 656 O O . ASP A 1 88 ? -62.212 -13.427 11.197 1.00 35.88 88 ASP A O 1
ATOM 660 N N . SER A 1 89 ? -60.761 -14.058 9.567 1.00 36.06 89 SER A N 1
ATOM 661 C CA . SER A 1 89 ? -61.032 -13.141 8.459 1.00 36.06 89 SER A CA 1
ATOM 662 C C . SER A 1 89 ? -60.673 -11.667 8.653 1.00 36.06 89 SER A C 1
ATOM 664 O O . SER A 1 89 ? -61.226 -10.963 9.486 1.00 36.06 89 SER A O 1
ATOM 666 N N . CYS A 1 90 ? -59.769 -11.172 7.806 1.00 35.19 90 CYS A N 1
ATOM 667 C CA . CYS A 1 90 ? -60.186 -10.451 6.603 1.00 35.19 90 CYS A CA 1
ATOM 668 C C . CYS A 1 90 ? -58.993 -10.229 5.666 1.00 35.19 90 CYS A C 1
ATOM 670 O O . CYS A 1 90 ? -57.860 -10.017 6.094 1.00 35.19 90 CYS A O 1
ATOM 672 N N . THR A 1 91 ? -59.294 -10.367 4.382 1.00 33.66 91 THR A N 1
ATOM 673 C CA . THR A 1 91 ? -58.430 -10.231 3.217 1.00 33.66 91 THR A CA 1
ATOM 674 C C . THR A 1 91 ? -58.346 -8.776 2.746 1.00 33.66 91 THR A C 1
ATOM 676 O O . THR A 1 91 ? -59.206 -7.970 3.096 1.00 33.66 91 THR A O 1
ATOM 679 N N . ASP A 1 92 ? -57.353 -8.534 1.880 1.00 31.53 92 ASP A N 1
ATOM 680 C CA . ASP A 1 92 ? -57.254 -7.470 0.864 1.00 31.53 92 ASP A CA 1
ATOM 681 C C . ASP A 1 92 ? -57.154 -6.015 1.392 1.00 31.53 92 ASP A C 1
ATOM 683 O O . ASP A 1 92 ? -57.642 -5.673 2.456 1.00 31.53 92 ASP A O 1
ATOM 687 N N . ALA A 1 93 ? -56.496 -5.057 0.746 1.00 35.88 93 ALA A N 1
ATOM 688 C CA . ALA A 1 93 ? -55.980 -4.962 -0.605 1.00 35.88 93 ALA A CA 1
ATOM 689 C C . ALA A 1 93 ? -54.809 -3.965 -0.632 1.00 35.88 93 ALA A C 1
ATOM 691 O O . ALA A 1 93 ? -54.731 -3.036 0.173 1.00 35.88 93 ALA A O 1
ATOM 692 N N . PHE A 1 94 ? -53.938 -4.163 -1.617 1.00 28.89 94 PHE A N 1
ATOM 693 C CA . PHE A 1 94 ? -53.119 -3.126 -2.231 1.00 28.89 94 PHE A CA 1
ATOM 694 C C . PHE A 1 94 ? -54.008 -2.032 -2.831 1.00 28.89 94 PHE A C 1
ATOM 696 O O . PHE A 1 94 ? -54.903 -2.376 -3.596 1.00 28.89 94 PHE A O 1
ATOM 703 N N . GLU A 1 95 ? -53.674 -0.761 -2.607 1.00 36.62 95 GLU A N 1
ATOM 704 C CA . GLU A 1 95 ? -53.795 0.281 -3.633 1.00 36.62 95 GLU A CA 1
ATOM 705 C C . GLU A 1 95 ? -52.598 1.237 -3.544 1.00 36.62 95 GLU A C 1
ATOM 707 O O . GLU A 1 95 ? -52.206 1.695 -2.467 1.00 36.62 95 GLU A O 1
ATOM 712 N N . ASP A 1 96 ? -52.004 1.455 -4.715 1.00 34.06 96 ASP A N 1
ATOM 713 C CA . ASP A 1 96 ? -51.061 2.513 -5.046 1.00 34.06 96 ASP A CA 1
ATOM 714 C C . ASP A 1 96 ? -51.729 3.885 -4.900 1.00 34.06 96 ASP A C 1
ATOM 716 O O . ASP A 1 96 ? -52.879 4.046 -5.292 1.00 34.06 96 ASP A O 1
ATOM 720 N N . ASP A 1 97 ? -50.971 4.901 -4.479 1.00 32.41 97 ASP A N 1
ATOM 721 C CA . ASP A 1 97 ? -51.078 6.187 -5.168 1.00 32.41 97 ASP A CA 1
ATOM 722 C C . ASP A 1 97 ? -49.812 7.041 -5.017 1.00 32.41 97 ASP A C 1
ATOM 724 O O . ASP A 1 97 ? -49.394 7.469 -3.937 1.00 32.41 97 ASP A O 1
ATOM 728 N N . LEU A 1 98 ? -49.197 7.289 -6.171 1.00 31.19 98 LEU A N 1
ATOM 729 C CA . LEU A 1 98 ? -48.232 8.346 -6.425 1.00 31.19 98 LEU A CA 1
ATOM 730 C C . LEU A 1 98 ? -49.019 9.619 -6.748 1.00 31.19 98 LEU A C 1
ATOM 732 O O . LEU A 1 98 ? -49.792 9.607 -7.699 1.00 31.19 98 LEU A O 1
ATOM 736 N N . SER A 1 99 ? -48.743 10.744 -6.081 1.00 32.12 99 SER A N 1
ATOM 737 C CA . SER A 1 99 ? -48.442 12.016 -6.771 1.00 32.12 99 SER A CA 1
ATOM 738 C C . SER A 1 99 ? -48.339 13.243 -5.848 1.00 32.12 99 SER A C 1
ATOM 740 O O . SER A 1 99 ? -49.139 13.484 -4.954 1.00 32.12 99 SER A O 1
ATOM 742 N N . SER A 1 100 ? -47.333 14.059 -6.184 1.00 32.72 100 SER A N 1
ATOM 743 C CA . SER A 1 100 ? -47.311 15.532 -6.189 1.00 32.72 100 SER A CA 1
ATOM 744 C C . SER A 1 100 ? -47.586 16.344 -4.911 1.00 32.72 100 SER A C 1
ATOM 746 O O . SER A 1 100 ? -48.714 16.585 -4.507 1.00 32.72 100 SER A O 1
ATOM 748 N N . SER A 1 101 ? -46.490 16.930 -4.413 1.00 33.16 101 SER A N 1
ATOM 749 C CA . SER A 1 101 ? -46.280 18.370 -4.166 1.00 33.16 101 SER A CA 1
ATOM 750 C C . SER A 1 101 ? -47.477 19.259 -3.792 1.00 33.16 101 SER A C 1
ATOM 752 O O . SER A 1 101 ? -48.313 19.572 -4.635 1.00 33.16 101 SER A O 1
ATOM 754 N N . SER A 1 102 ? -47.403 19.906 -2.629 1.00 32.78 102 SER A N 1
ATOM 755 C CA . SER A 1 102 ? -47.286 21.373 -2.543 1.00 32.78 102 SER A CA 1
ATOM 756 C C . SER A 1 102 ? -47.139 21.847 -1.096 1.00 32.78 102 SER A C 1
ATOM 758 O O . SER A 1 102 ? -47.503 21.183 -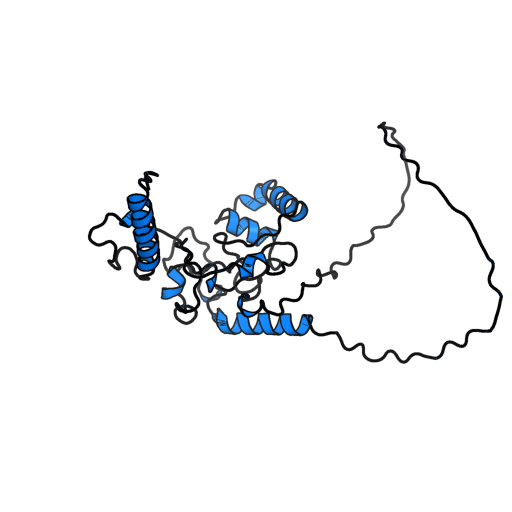0.133 1.00 32.78 102 SER A O 1
ATOM 760 N N . SER A 1 103 ? -46.503 23.004 -0.995 1.00 31.97 103 SER A N 1
ATOM 761 C CA . SER A 1 103 ? -46.143 23.773 0.184 1.00 31.97 103 SER A CA 1
ATOM 762 C C . SER A 1 103 ? -47.335 24.284 0.991 1.00 31.97 103 SER A C 1
ATOM 764 O O . SER A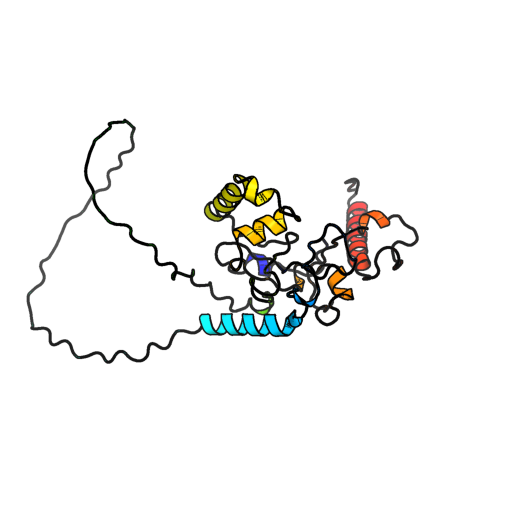 1 103 ? -48.207 24.951 0.436 1.00 31.97 103 SER A O 1
ATOM 766 N N . SER A 1 104 ? -47.250 24.166 2.313 1.00 33.91 104 SER A N 1
ATOM 767 C CA . SER A 1 104 ? -47.891 25.110 3.229 1.00 33.91 104 SER A CA 1
ATOM 768 C C . SER A 1 104 ? -47.160 25.135 4.568 1.00 33.91 104 SER A C 1
ATOM 770 O O . SER A 1 104 ? -46.921 24.112 5.201 1.00 33.91 104 SER A O 1
ATOM 772 N N . SER A 1 105 ? -46.769 26.347 4.940 1.00 32.72 105 SER A N 1
ATOM 773 C CA . SER A 1 105 ? -46.275 26.770 6.242 1.00 32.72 105 SER A 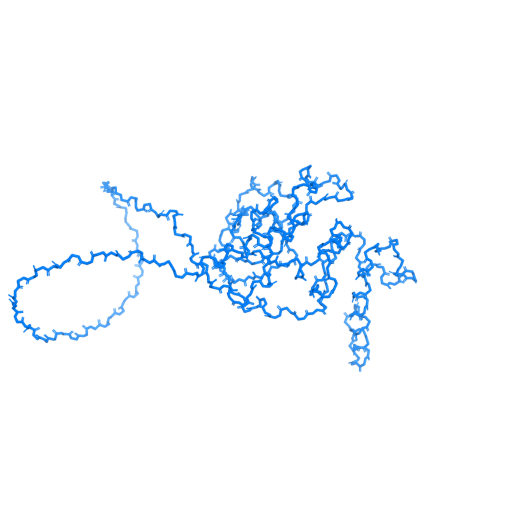CA 1
ATOM 774 C C . SER A 1 105 ? -47.308 26.502 7.332 1.00 32.72 105 SER A C 1
ATOM 776 O O . SER A 1 105 ? -48.432 26.987 7.210 1.00 32.72 105 SER A O 1
ATOM 778 N N . ASP A 1 106 ? -46.901 25.835 8.411 1.00 31.36 106 ASP A N 1
ATOM 779 C CA . ASP A 1 106 ? -47.656 25.849 9.658 1.00 31.36 106 ASP A CA 1
ATOM 780 C C . ASP A 1 106 ? -46.732 26.005 10.870 1.00 31.36 106 ASP A C 1
ATOM 782 O O . ASP A 1 106 ? -45.596 25.526 10.917 1.00 31.36 106 ASP A O 1
ATOM 786 N N . THR A 1 107 ? -47.232 26.779 11.817 1.00 34.28 107 THR A N 1
ATOM 787 C CA . THR A 1 107 ? -46.570 27.266 13.020 1.00 34.28 107 THR A CA 1
ATOM 788 C C . THR A 1 107 ? -46.873 26.365 14.212 1.00 34.28 107 THR A C 1
ATOM 790 O O . THR A 1 107 ? -48.034 26.095 14.492 1.00 34.28 107 THR A O 1
ATOM 793 N N . GLY A 1 108 ? -45.854 26.056 15.019 1.00 29.59 108 GLY A N 1
ATOM 794 C CA . GLY A 1 108 ? -46.028 25.914 16.469 1.00 29.59 108 GLY A CA 1
ATOM 795 C C . GLY A 1 108 ? -45.824 24.528 17.096 1.00 29.59 108 GLY A C 1
ATOM 796 O O . GLY A 1 108 ? -46.434 23.539 16.718 1.00 29.59 108 GLY A O 1
ATOM 797 N N . SER A 1 109 ? -45.054 24.564 18.189 1.00 31.25 109 SER A N 1
ATOM 798 C CA . SER A 1 109 ? -45.045 23.653 19.344 1.00 31.25 109 SER A CA 1
ATOM 799 C C . SER A 1 109 ? -44.247 22.345 19.286 1.00 31.25 109 SER A C 1
ATOM 801 O O . SER A 1 109 ? -44.701 21.303 18.830 1.00 31.25 109 SER A O 1
ATOM 803 N N . SER A 1 110 ? -43.075 22.421 19.931 1.00 33.31 110 SER A N 1
ATOM 804 C CA . SER A 1 110 ? -42.508 21.457 20.885 1.00 33.31 110 SER A CA 1
ATOM 805 C C . SER A 1 110 ? -43.078 20.038 20.891 1.00 33.31 110 SER A C 1
ATOM 807 O O . SER A 1 110 ? -44.127 19.786 21.482 1.00 33.31 110 SER A O 1
ATOM 809 N N . ARG A 1 111 ? -42.247 19.083 20.461 1.00 33.31 111 ARG A N 1
ATOM 810 C CA . ARG A 1 111 ? -42.120 17.784 21.130 1.00 33.31 111 ARG A CA 1
ATOM 811 C C . ARG A 1 111 ? -40.672 17.308 21.082 1.00 33.31 111 ARG A C 1
ATOM 813 O O . ARG A 1 111 ? -40.096 17.056 20.032 1.00 33.31 111 ARG A O 1
ATOM 820 N N . THR A 1 112 ? -40.103 17.234 22.275 1.00 38.22 112 THR A N 1
ATOM 821 C CA . THR A 1 112 ? -38.862 16.559 22.635 1.00 38.22 112 THR A CA 1
ATOM 822 C C . THR A 1 112 ? -38.908 15.092 22.218 1.00 38.22 112 THR A C 1
ATOM 824 O O . THR A 1 112 ? -39.854 14.388 22.569 1.00 38.22 112 THR A O 1
ATOM 827 N N . GLY A 1 113 ? -37.874 14.630 21.521 1.00 29.92 113 GLY A N 1
ATOM 828 C CA . GLY A 1 113 ? -37.739 13.233 21.124 1.00 29.92 113 GLY A CA 1
ATOM 829 C C . GLY A 1 113 ? -36.483 12.983 20.300 1.00 29.92 113 GLY A C 1
ATOM 830 O O . GLY A 1 113 ? -36.569 12.372 19.244 1.00 29.92 113 GLY A O 1
ATOM 831 N N . SER A 1 114 ? -35.324 13.478 20.750 1.00 31.30 114 SER A N 1
ATOM 832 C CA . SER A 1 114 ? -34.043 12.983 20.240 1.00 31.30 114 SER A CA 1
ATOM 833 C C . SER A 1 114 ? -33.905 11.527 20.665 1.00 31.30 114 SER A C 1
ATOM 835 O O . SER A 1 114 ? -33.480 11.239 21.783 1.00 31.30 114 SER A O 1
ATOM 837 N N . THR A 1 115 ? -34.265 10.598 19.786 1.00 32.47 115 THR A N 1
ATOM 838 C CA . THR A 1 115 ? -33.707 9.250 19.835 1.00 32.47 115 THR A CA 1
ATOM 839 C C . THR A 1 115 ? -32.233 9.389 19.490 1.00 32.47 115 THR A C 1
ATOM 841 O O . THR A 1 115 ? -31.853 9.423 18.321 1.00 32.47 115 THR A O 1
ATOM 844 N N . ALA A 1 116 ? -31.416 9.568 20.526 1.00 32.38 116 ALA A N 1
ATOM 845 C CA . ALA A 1 116 ? -29.985 9.371 20.435 1.00 32.38 116 ALA A CA 1
ATOM 846 C C . ALA A 1 116 ? -29.770 7.959 19.884 1.00 32.38 116 ALA A C 1
ATOM 848 O O . ALA A 1 116 ? -30.108 6.974 20.537 1.00 32.38 116 ALA A O 1
ATOM 849 N N . THR A 1 117 ? -29.283 7.869 18.650 1.00 37.41 117 THR A N 1
ATOM 850 C CA . THR A 1 117 ? -28.714 6.633 18.128 1.00 37.41 117 THR A CA 1
ATOM 851 C C . THR A 1 117 ? -27.574 6.255 19.057 1.00 37.41 117 THR A C 1
ATOM 853 O O . THR A 1 117 ? -26.634 7.033 19.229 1.00 37.41 117 THR A O 1
ATOM 856 N N . ASP A 1 118 ? -27.714 5.106 19.706 1.00 30.95 118 ASP A N 1
ATOM 857 C CA . ASP A 1 118 ? -26.708 4.544 20.589 1.00 30.95 118 ASP A CA 1
ATOM 858 C C . ASP A 1 118 ? -25.375 4.408 19.823 1.00 30.95 118 ASP A C 1
ATOM 860 O O . ASP A 1 118 ? -25.319 3.680 18.829 1.00 30.95 118 ASP A O 1
ATOM 864 N N . PRO A 1 119 ? -24.293 5.092 20.241 1.00 35.69 119 PRO A N 1
ATOM 865 C CA . PRO A 1 119 ? -22.983 4.958 19.608 1.00 35.69 119 PRO A CA 1
ATOM 866 C C . PRO A 1 119 ? -22.343 3.575 19.837 1.00 35.69 119 PRO A C 1
ATOM 868 O O . PRO A 1 119 ? -21.226 3.343 19.378 1.00 35.69 119 PRO A O 1
ATOM 871 N N . SER A 1 120 ? -23.020 2.655 20.537 1.00 34.94 120 SER A N 1
ATOM 872 C CA . SER A 1 120 ? -22.552 1.292 20.793 1.00 34.94 120 SER A CA 1
ATOM 873 C C . SER A 1 120 ? -22.899 0.267 19.706 1.00 34.94 120 SER A C 1
ATOM 875 O O . SER A 1 120 ? -22.383 -0.851 19.768 1.00 34.94 120 SER A O 1
ATOM 877 N N . SER A 1 121 ? -23.694 0.610 18.678 1.00 37.19 121 SER A N 1
ATOM 878 C CA . SER A 1 121 ? -23.952 -0.311 17.559 1.00 37.19 121 SER A CA 1
ATOM 879 C C . SER A 1 121 ? -22.757 -0.355 16.598 1.00 37.19 121 SER A C 1
ATOM 881 O O . SER A 1 121 ? -22.818 0.092 15.451 1.00 37.19 121 SER A O 1
ATOM 883 N N . VAL A 1 122 ? -21.633 -0.880 17.083 1.00 42.50 122 VAL A N 1
ATOM 884 C CA . VAL A 1 122 ? -20.536 -1.339 16.235 1.00 42.50 122 VAL A CA 1
ATOM 885 C C . VAL A 1 122 ? -21.150 -2.376 15.304 1.00 42.50 122 VAL A C 1
ATOM 887 O O . VAL A 1 122 ? -21.656 -3.395 15.774 1.00 42.50 122 VAL A O 1
ATOM 890 N N . ALA A 1 123 ? -21.179 -2.084 14.002 1.00 44.50 123 ALA A N 1
ATOM 891 C CA . ALA A 1 123 ? -21.619 -3.035 12.991 1.00 44.50 123 ALA A CA 1
ATOM 892 C C . ALA A 1 123 ? -20.949 -4.385 13.281 1.00 44.50 123 ALA A C 1
ATOM 894 O O . ALA A 1 123 ? -19.722 -4.450 13.389 1.00 44.50 123 ALA A O 1
ATOM 895 N N . SER A 1 124 ? -21.744 -5.437 13.501 1.00 53.22 124 SER A N 1
ATOM 896 C CA . SER A 1 124 ? -21.198 -6.762 13.783 1.00 53.22 124 SER A CA 1
ATOM 897 C C . SER A 1 124 ? -20.300 -7.148 12.615 1.00 53.22 124 SER A C 1
ATOM 899 O O . SER A 1 124 ? -20.785 -7.242 11.485 1.00 53.22 124 SER A O 1
ATOM 901 N N . PHE A 1 125 ? -19.002 -7.319 12.868 1.00 55.59 125 PHE A N 1
ATOM 902 C CA . PHE A 1 125 ? -18.070 -7.730 11.829 1.00 55.59 125 PHE A CA 1
ATOM 903 C C . PHE A 1 125 ? -18.564 -9.057 11.241 1.00 55.59 125 PHE A C 1
ATOM 905 O O . PHE A 1 125 ? -18.793 -9.998 12.009 1.00 55.59 125 PHE A O 1
ATOM 912 N N . PRO A 1 126 ? -18.754 -9.161 9.915 1.00 65.50 126 PRO A N 1
ATOM 913 C CA . PRO A 1 126 ? -18.967 -10.464 9.311 1.00 65.50 126 PRO A CA 1
ATOM 914 C C . PRO A 1 126 ? -17.785 -11.367 9.671 1.00 65.50 126 PRO A C 1
ATOM 916 O O . PRO A 1 126 ? -16.648 -10.896 9.780 1.00 65.50 126 PRO A O 1
ATOM 919 N N . SER A 1 127 ? -18.058 -12.652 9.918 1.00 75.88 127 SER A N 1
ATOM 920 C CA . SER A 1 127 ? -16.996 -13.574 10.312 1.00 75.88 127 SER A CA 1
ATOM 921 C C . SER A 1 127 ? -15.903 -13.592 9.243 1.00 75.88 127 SER A C 1
ATOM 923 O O . SER A 1 127 ? -16.173 -13.788 8.061 1.00 75.88 127 SER A O 1
ATOM 925 N N . LEU A 1 128 ? -14.664 -13.391 9.683 1.00 83.06 128 LEU A N 1
ATOM 926 C CA . LEU A 1 128 ? -13.461 -13.467 8.854 1.00 83.06 128 LEU A CA 1
ATOM 927 C C . LEU A 1 128 ? -12.813 -14.851 8.943 1.00 83.06 128 LEU A C 1
ATOM 929 O O . LEU A 1 128 ? -11.622 -15.006 8.649 1.00 83.06 128 LEU A O 1
ATOM 933 N N . ASP A 1 129 ? -13.577 -15.858 9.371 1.00 79.50 129 ASP A N 1
ATOM 934 C CA . ASP A 1 129 ? -13.143 -17.248 9.358 1.00 79.50 129 ASP A CA 1
ATOM 935 C C . ASP A 1 129 ? -12.740 -17.624 7.922 1.00 79.50 129 ASP A C 1
ATOM 937 O O . ASP A 1 129 ? -13.494 -17.443 6.971 1.00 79.50 129 ASP A O 1
ATOM 941 N N . GLY A 1 130 ? -11.495 -18.074 7.749 1.00 88.56 130 GLY A N 1
ATOM 942 C CA . GLY A 1 130 ? -10.881 -18.309 6.434 1.00 88.56 130 GLY A CA 1
ATOM 943 C C . GLY A 1 130 ? -10.034 -17.146 5.900 1.00 88.56 130 GLY A C 1
ATOM 944 O O . GLY A 1 130 ? -9.045 -17.399 5.218 1.00 88.56 130 GLY A O 1
ATOM 945 N N . TYR A 1 131 ? -10.297 -15.900 6.306 1.00 94.62 131 TYR A N 1
ATOM 946 C CA . TYR A 1 131 ? -9.610 -14.693 5.813 1.00 94.62 131 TYR A CA 1
ATOM 947 C C . TYR A 1 131 ? -8.583 -14.096 6.785 1.00 94.62 131 TYR A C 1
ATOM 949 O O . TYR A 1 131 ? -7.893 -13.139 6.450 1.00 94.62 131 TYR A O 1
ATOM 957 N N . LEU A 1 132 ? -8.376 -14.678 7.972 1.00 94.81 132 LEU A N 1
ATOM 958 C CA . LEU A 1 132 ? -7.381 -14.175 8.940 1.00 94.81 132 LEU A CA 1
ATOM 959 C C . LEU A 1 132 ? -5.949 -14.107 8.387 1.00 94.81 132 LEU A C 1
ATOM 961 O O . LEU A 1 132 ? -5.136 -13.298 8.845 1.00 94.81 132 LEU A O 1
ATOM 965 N N . HIS A 1 133 ? -5.608 -14.959 7.420 1.00 95.00 133 HIS A N 1
ATOM 966 C CA . HIS A 1 133 ? -4.321 -14.906 6.726 1.00 95.00 133 HIS A CA 1
ATOM 967 C C . HIS A 1 133 ? -4.172 -13.617 5.904 1.00 95.00 133 HIS A C 1
ATOM 969 O O . HIS A 1 133 ? -3.054 -13.120 5.744 1.00 95.00 133 HIS A O 1
ATOM 975 N N . ALA A 1 134 ? -5.294 -13.056 5.448 1.00 97.06 134 ALA A N 1
ATOM 976 C CA . ALA A 1 134 ? -5.335 -11.841 4.669 1.00 97.06 134 ALA A CA 1
ATOM 977 C C . ALA A 1 134 ? -5.274 -10.564 5.517 1.00 97.06 134 ALA A C 1
ATOM 979 O O . ALA A 1 134 ? -4.954 -9.507 4.984 1.00 97.06 134 ALA A O 1
ATOM 980 N N . CYS A 1 135 ? -5.496 -10.650 6.833 1.00 97.00 135 CYS A N 1
ATOM 981 C CA . CYS A 1 135 ? -5.468 -9.494 7.730 1.00 97.00 135 CYS A CA 1
ATOM 982 C C . CYS A 1 135 ? -4.045 -9.113 8.195 1.00 97.00 135 CYS A C 1
ATOM 984 O O . CYS A 1 135 ? -3.192 -9.977 8.447 1.00 97.00 135 CYS A O 1
ATOM 986 N N . GLY A 1 136 ? -3.817 -7.811 8.375 1.00 97.50 136 GLY A N 1
ATOM 987 C CA . GLY A 1 136 ? -2.623 -7.210 8.980 1.00 97.50 136 GLY A CA 1
ATOM 988 C C . GLY A 1 136 ? -2.864 -6.684 10.408 1.00 97.50 136 GLY A C 1
ATOM 989 O O . GLY A 1 136 ? -3.795 -7.127 11.081 1.00 97.50 136 GLY A O 1
ATOM 990 N N . PRO A 1 137 ? -2.022 -5.754 10.902 1.00 98.19 137 PRO A N 1
ATOM 991 C CA . PRO A 1 137 ? -2.237 -5.018 12.150 1.00 98.19 137 PRO A CA 1
ATOM 992 C C . PRO A 1 137 ? -3.526 -4.198 12.120 1.00 98.19 137 PRO A C 1
ATOM 994 O O . PRO A 1 137 ? -3.848 -3.638 11.078 1.00 98.19 137 PRO A O 1
ATOM 997 N N . GLY A 1 138 ? -4.192 -4.037 13.266 1.00 97.44 138 GLY A N 1
ATOM 998 C CA . GLY A 1 138 ? -5.403 -3.216 13.402 1.00 97.44 138 GLY A CA 1
ATOM 999 C C . GLY A 1 138 ? -5.285 -1.825 12.761 1.00 97.44 138 GLY A C 1
ATOM 1000 O O . GLY A 1 138 ? -4.205 -1.235 12.731 1.00 97.44 138 GLY A O 1
ATOM 1001 N N . SER A 1 139 ? -6.396 -1.276 12.270 1.00 96.88 139 SER A N 1
ATOM 1002 C CA . SER A 1 139 ? -6.455 0.027 11.581 1.00 96.88 139 SER A CA 1
ATOM 1003 C C . SER A 1 139 ? -6.031 1.223 12.442 1.00 96.88 139 SER A C 1
ATOM 1005 O O . SER A 1 139 ? -5.735 2.284 11.908 1.00 96.88 139 SER A O 1
ATOM 1007 N N . THR A 1 140 ? -5.948 1.058 13.764 1.00 96.94 140 THR A N 1
ATOM 1008 C CA . THR A 1 140 ? -5.458 2.067 14.719 1.00 96.94 140 THR A CA 1
ATOM 1009 C C . THR A 1 140 ? -3.980 1.898 15.090 1.00 96.94 140 THR A C 1
ATOM 1011 O O . THR A 1 140 ? -3.447 2.686 15.868 1.00 96.94 140 THR A O 1
ATOM 1014 N N . CYS A 1 141 ? -3.293 0.872 14.576 1.00 97.88 141 CYS A N 1
ATOM 1015 C CA . CYS A 1 141 ? -1.876 0.653 14.855 1.00 97.88 141 CYS A CA 1
ATOM 1016 C C . CYS A 1 141 ? -0.988 1.719 14.193 1.00 97.88 141 CYS A C 1
ATOM 1018 O O . CYS A 1 141 ? -1.249 2.171 13.078 1.00 97.88 141 CYS A O 1
ATOM 1020 N N . GLY A 1 142 ? 0.120 2.073 14.853 1.00 96.69 142 GLY A N 1
ATOM 1021 C CA . GLY A 1 142 ? 1.005 3.137 14.376 1.00 96.69 142 GLY A CA 1
ATOM 1022 C C . GLY A 1 142 ? 0.278 4.483 14.338 1.00 96.69 142 GLY A C 1
ATOM 1023 O O . GLY A 1 142 ? -0.343 4.872 15.321 1.00 96.69 142 GLY A O 1
ATOM 1024 N N . LEU A 1 143 ? 0.338 5.179 13.201 1.00 96.88 143 LEU A N 1
ATOM 1025 C CA . LEU A 1 143 ? -0.448 6.398 12.965 1.00 96.88 143 LEU A CA 1
ATOM 1026 C C . LEU A 1 143 ? -1.870 6.132 12.438 1.00 96.88 143 LEU A C 1
ATOM 1028 O O . LEU A 1 143 ? -2.598 7.089 12.203 1.00 96.88 143 LEU A O 1
ATOM 1032 N N . GLY A 1 144 ? -2.258 4.873 12.207 1.00 96.25 144 GLY A N 1
ATOM 1033 C CA . GLY A 1 144 ? -3.580 4.525 11.670 1.00 96.25 144 GLY A CA 1
ATOM 1034 C C . GLY A 1 144 ? -3.831 4.972 10.225 1.00 96.25 144 GLY A C 1
ATOM 1035 O O . GLY A 1 144 ? -4.974 5.121 9.799 1.00 96.25 144 GLY A O 1
ATOM 1036 N N . ILE A 1 145 ? -2.758 5.189 9.459 1.00 96.81 145 ILE A N 1
ATOM 1037 C CA . ILE A 1 145 ? -2.819 5.668 8.075 1.00 96.81 145 ILE A CA 1
ATOM 1038 C C . ILE A 1 145 ? -2.857 4.465 7.129 1.00 96.81 145 ILE A C 1
ATOM 1040 O O . ILE A 1 145 ? -1.933 3.648 7.119 1.00 96.81 145 ILE A O 1
ATOM 1044 N N . CYS A 1 146 ? -3.897 4.375 6.303 1.00 96.88 146 CYS A N 1
ATOM 1045 C CA . CYS A 1 146 ? -3.987 3.373 5.242 1.00 96.88 146 CYS A CA 1
ATOM 1046 C C . CYS A 1 146 ? -3.145 3.782 4.024 1.00 96.88 146 CYS A C 1
ATOM 1048 O O . CYS A 1 146 ? -2.879 4.958 3.807 1.00 96.88 146 CYS A O 1
ATOM 1050 N N . ASN A 1 147 ? -2.698 2.830 3.208 1.00 97.38 147 ASN A N 1
ATOM 1051 C CA . ASN A 1 147 ? -2.025 3.131 1.951 1.00 97.38 147 ASN A CA 1
ATOM 1052 C C . ASN A 1 147 ? -3.024 3.198 0.795 1.00 97.38 147 ASN A C 1
ATOM 1054 O O . ASN A 1 147 ? -3.706 2.217 0.514 1.00 97.38 147 ASN A O 1
ATOM 1058 N N . GLY A 1 148 ? -3.021 4.305 0.055 1.00 95.12 148 GLY A N 1
ATOM 1059 C CA . GLY A 1 148 ? -3.908 4.520 -1.096 1.00 95.12 148 GLY A CA 1
ATOM 1060 C C . GLY A 1 148 ? -3.653 3.627 -2.322 1.00 95.12 148 GLY A C 1
ATOM 1061 O O . GLY A 1 148 ? -4.454 3.592 -3.245 1.00 95.12 148 GLY A O 1
ATOM 1062 N N . GLY A 1 149 ? -2.551 2.867 -2.348 1.00 95.00 149 GLY A N 1
ATOM 1063 C CA . GLY A 1 149 ? -2.136 2.093 -3.522 1.00 95.00 149 GLY A CA 1
ATOM 1064 C C . GLY A 1 149 ? -3.050 0.926 -3.895 1.00 95.00 149 GLY A C 1
ATOM 1065 O O . GLY A 1 149 ? -3.248 0.673 -5.077 1.00 95.00 149 GLY A O 1
ATOM 1066 N N . LEU A 1 150 ? -3.599 0.211 -2.913 1.00 97.00 150 LEU A N 1
ATOM 1067 C CA . LEU A 1 150 ? -4.549 -0.877 -3.144 1.00 97.00 150 LEU A CA 1
ATOM 1068 C C . LEU A 1 150 ? -5.677 -0.784 -2.126 1.00 97.00 150 LEU A C 1
ATOM 1070 O O . LEU A 1 150 ? -5.424 -0.696 -0.924 1.00 97.00 150 LEU A O 1
ATOM 1074 N N . GLN A 1 151 ? -6.902 -0.825 -2.640 1.00 96.50 151 GLN A N 1
ATOM 1075 C CA . GLN A 1 151 ? -8.144 -0.713 -1.893 1.00 96.50 151 GLN A CA 1
ATOM 1076 C C . GLN A 1 151 ? -9.082 -1.827 -2.361 1.00 96.50 151 GLN A C 1
ATOM 1078 O O . GLN A 1 151 ? -9.297 -1.984 -3.562 1.00 96.50 151 GLN A O 1
ATOM 1083 N N . VAL A 1 152 ? -9.641 -2.587 -1.423 1.00 97.06 152 VAL A N 1
ATOM 1084 C CA . VAL A 1 152 ? -10.751 -3.515 -1.676 1.00 97.06 152 VAL A CA 1
ATOM 1085 C C . VAL A 1 152 ? -12.012 -2.812 -1.210 1.00 97.06 152 VAL A C 1
ATOM 1087 O O . VAL A 1 152 ? -12.100 -2.423 -0.048 1.00 97.06 152 VAL A O 1
ATOM 1090 N N . VAL A 1 153 ? -12.965 -2.597 -2.107 1.00 95.62 153 VAL A N 1
ATOM 1091 C CA . VAL A 1 153 ? -14.121 -1.738 -1.837 1.00 95.62 153 VAL A CA 1
ATOM 1092 C C . VAL A 1 153 ? -15.418 -2.476 -2.117 1.00 95.62 153 VAL A C 1
ATOM 1094 O O . VAL A 1 153 ? -15.535 -3.178 -3.118 1.00 95.62 153 VAL A O 1
ATOM 1097 N N . GLU A 1 154 ? -16.412 -2.241 -1.268 1.00 93.19 154 GLU A N 1
ATOM 1098 C CA . GLU A 1 154 ? -17.810 -2.509 -1.582 1.00 93.19 154 GLU A CA 1
ATOM 1099 C C . GLU A 1 154 ? -18.462 -1.159 -1.921 1.00 93.19 154 GLU A C 1
ATOM 1101 O O . GLU A 1 154 ? -18.557 -0.287 -1.050 1.00 93.19 154 GLU A O 1
ATOM 1106 N N . PRO A 1 155 ? -18.846 -0.910 -3.188 1.00 93.75 155 PRO A N 1
ATOM 1107 C CA . PRO A 1 155 ? -19.406 0.377 -3.577 1.00 93.75 155 PRO A CA 1
ATOM 1108 C C . PRO A 1 155 ? -20.641 0.740 -2.745 1.00 93.75 155 PRO A C 1
ATOM 1110 O O . PRO A 1 155 ? -21.666 0.067 -2.792 1.00 93.75 155 PRO A O 1
ATOM 1113 N N . SER A 1 156 ? -20.563 1.858 -2.023 1.00 95.12 156 SER A N 1
ATOM 1114 C CA . SER A 1 156 ? -21.621 2.316 -1.124 1.00 95.12 156 SER A CA 1
ATOM 1115 C C . SER A 1 156 ? -21.895 3.801 -1.323 1.00 95.12 156 SER A C 1
ATOM 1117 O O . SER A 1 156 ? -20.992 4.639 -1.252 1.00 95.12 156 SER A O 1
ATOM 1119 N N . ARG A 1 157 ? -23.173 4.150 -1.534 1.00 96.69 157 ARG A N 1
ATOM 1120 C CA . ARG A 1 157 ? -23.605 5.557 -1.614 1.00 96.69 157 ARG A CA 1
ATOM 1121 C C . ARG A 1 157 ? -23.332 6.306 -0.312 1.00 96.69 157 ARG A C 1
ATOM 1123 O O . ARG A 1 157 ? -23.031 7.494 -0.360 1.00 96.69 157 ARG A O 1
ATOM 1130 N N . GLN A 1 158 ? -23.428 5.621 0.827 1.00 95.19 158 GLN A N 1
ATOM 1131 C CA . GLN A 1 158 ? -23.168 6.203 2.140 1.00 95.19 158 GLN A CA 1
ATOM 1132 C C . GLN A 1 158 ? -21.686 6.563 2.290 1.00 95.19 158 GLN A C 1
ATOM 1134 O O . GLN A 1 158 ? -21.367 7.717 2.567 1.00 95.19 158 GLN A O 1
ATOM 1139 N N . THR A 1 159 ? -20.793 5.611 2.012 1.00 95.06 159 THR A N 1
ATOM 1140 C CA . THR A 1 159 ? -19.334 5.806 2.042 1.00 95.06 159 THR A CA 1
ATOM 1141 C C . THR A 1 159 ? -18.913 6.905 1.064 1.00 95.06 159 THR A C 1
ATOM 1143 O O . THR A 1 159 ? -18.152 7.807 1.412 1.00 95.06 159 THR A O 1
ATOM 1146 N N . TYR A 1 160 ? -19.483 6.906 -0.145 1.00 96.00 160 TYR A N 1
ATOM 1147 C CA . TYR A 1 160 ? -19.256 7.960 -1.135 1.00 96.00 160 TYR A CA 1
ATOM 1148 C C . TYR A 1 160 ? -19.697 9.349 -0.639 1.00 96.00 160 TYR A C 1
ATOM 1150 O O . TYR A 1 160 ? -18.953 10.318 -0.778 1.00 96.00 160 TYR A O 1
ATOM 1158 N N . ALA A 1 161 ? -20.874 9.460 -0.017 1.00 96.75 161 ALA A N 1
ATOM 1159 C CA . ALA A 1 161 ? -21.372 10.724 0.526 1.00 96.75 161 ALA A CA 1
ATOM 1160 C C . ALA A 1 161 ? -20.503 11.264 1.678 1.00 96.75 161 ALA A C 1
ATOM 1162 O O . ALA A 1 161 ? -20.313 12.478 1.781 1.00 96.75 161 ALA A O 1
ATOM 1163 N N . GLN A 1 162 ? -19.942 10.383 2.515 1.00 95.12 162 GLN A N 1
ATOM 1164 C CA . GLN A 1 162 ? -18.985 10.763 3.563 1.00 95.12 162 GLN A CA 1
ATOM 1165 C C . GLN A 1 162 ? -17.708 11.360 2.959 1.00 95.12 162 GLN A C 1
ATOM 1167 O O . GLN A 1 162 ? -17.275 12.434 3.379 1.00 95.12 162 GLN A O 1
ATOM 1172 N N . ILE A 1 163 ? -17.165 10.726 1.915 1.00 94.69 163 ILE A N 1
ATOM 1173 C CA . ILE A 1 163 ? -15.999 11.235 1.179 1.00 94.69 163 ILE A CA 1
ATOM 1174 C C . ILE A 1 163 ? -16.307 12.598 0.547 1.00 94.69 163 ILE A C 1
ATOM 1176 O O . ILE A 1 163 ? -15.524 13.535 0.699 1.00 94.69 163 ILE A O 1
ATOM 1180 N N . LEU A 1 164 ? -17.457 12.748 -0.120 1.00 94.94 164 LEU A N 1
ATOM 1181 C CA . LEU A 1 164 ? -17.861 14.030 -0.711 1.00 94.94 164 LEU A CA 1
ATOM 1182 C C . LEU A 1 164 ? -18.027 15.131 0.336 1.00 94.94 164 LEU A C 1
ATOM 1184 O O . LEU A 1 164 ? -17.651 16.276 0.090 1.00 94.94 164 LEU A O 1
ATOM 1188 N N . THR A 1 165 ? -18.568 14.790 1.505 1.00 94.38 165 THR A N 1
ATOM 1189 C CA . THR A 1 165 ? -18.723 15.741 2.606 1.00 94.38 165 THR A CA 1
ATOM 1190 C C . THR A 1 165 ? -17.358 16.240 3.069 1.00 94.38 165 THR A C 1
ATOM 1192 O O . THR A 1 165 ? -17.177 17.451 3.168 1.00 94.38 165 THR A O 1
ATOM 1195 N N . ALA A 1 166 ? -16.375 15.355 3.259 1.00 91.81 166 ALA A N 1
ATOM 1196 C CA . ALA A 1 166 ? -15.010 15.752 3.609 1.00 91.81 166 ALA A CA 1
ATOM 1197 C C . ALA A 1 166 ? -14.359 16.622 2.519 1.00 91.81 166 ALA A C 1
ATOM 1199 O O . ALA A 1 166 ? -13.820 17.686 2.817 1.00 91.81 166 ALA A O 1
ATOM 1200 N N . LEU A 1 167 ? -14.495 16.238 1.245 1.00 91.62 167 LEU A N 1
ATOM 1201 C CA . LEU A 1 167 ? -13.983 17.017 0.109 1.00 91.62 167 LEU A CA 1
ATOM 1202 C C . LEU A 1 167 ? -14.639 18.400 -0.028 1.00 91.62 167 LEU A C 1
ATOM 1204 O O . LEU A 1 167 ? -14.019 19.327 -0.545 1.00 91.62 167 LEU A O 1
ATOM 1208 N N . SER A 1 168 ? -15.879 18.562 0.440 1.00 91.19 168 SER A N 1
ATOM 1209 C CA . SER A 1 168 ? -16.585 19.849 0.430 1.00 91.19 168 SER A CA 1
ATOM 1210 C C . SER A 1 168 ? -16.104 20.836 1.503 1.00 91.19 168 SER A C 1
ATOM 1212 O O . SER A 1 168 ? -16.575 21.972 1.523 1.00 91.19 168 SER A O 1
ATOM 1214 N N . GLN A 1 169 ? -15.186 20.427 2.389 1.00 87.62 169 GLN A N 1
ATOM 1215 C CA . GLN A 1 169 ? -14.646 21.236 3.485 1.00 87.62 169 GLN A CA 1
ATOM 1216 C C . GLN A 1 169 ? -13.174 21.598 3.205 1.00 87.62 169 GLN A C 1
ATOM 1218 O O . GLN A 1 169 ? -12.273 20.840 3.573 1.00 87.62 169 GLN A O 1
ATOM 1223 N N . PRO A 1 170 ? -12.876 22.770 2.606 1.00 77.06 170 PRO A N 1
ATOM 1224 C CA . PRO A 1 170 ? -11.510 23.131 2.214 1.00 77.06 170 PRO A CA 1
ATOM 1225 C C . PRO A 1 170 ? -10.512 23.132 3.377 1.00 77.06 170 PRO A C 1
ATOM 1227 O O . PRO A 1 170 ? -9.336 22.829 3.192 1.00 77.06 170 PRO A O 1
ATOM 1230 N N . THR A 1 171 ? -10.966 23.453 4.589 1.00 79.00 171 THR A N 1
ATOM 1231 C CA . THR A 1 171 ? -10.131 23.457 5.798 1.00 79.00 171 THR A CA 1
ATOM 1232 C C . THR A 1 171 ? -9.655 22.063 6.205 1.00 79.00 171 THR A C 1
ATOM 1234 O O . THR A 1 171 ? -8.582 21.959 6.795 1.00 79.00 171 THR A O 1
ATOM 1237 N N . ALA A 1 172 ? -10.403 21.008 5.869 1.00 72.50 172 ALA A N 1
ATOM 1238 C CA . ALA A 1 172 ? -10.005 19.626 6.121 1.00 72.50 172 ALA A CA 1
ATOM 1239 C C . ALA A 1 172 ? -8.938 19.165 5.115 1.00 72.50 172 ALA A C 1
ATOM 1241 O O . ALA A 1 172 ? -7.915 18.611 5.503 1.00 72.50 172 ALA A O 1
ATOM 1242 N N . THR A 1 173 ? -9.118 19.476 3.827 1.00 79.94 173 THR A N 1
ATOM 1243 C CA . THR A 1 173 ? -8.258 18.949 2.754 1.00 79.94 173 THR A CA 1
ATOM 1244 C C . THR A 1 173 ? -6.988 19.760 2.497 1.00 79.94 173 THR A C 1
ATOM 1246 O O . THR A 1 173 ? -6.047 19.238 1.906 1.00 79.94 173 THR A O 1
ATOM 1249 N N . THR A 1 174 ? -6.928 21.031 2.918 1.00 79.00 174 THR A N 1
ATOM 1250 C CA . THR A 1 174 ? -5.767 21.918 2.661 1.00 79.00 174 THR A CA 1
ATOM 1251 C C . THR A 1 174 ? -4.466 21.388 3.277 1.00 79.00 174 THR A C 1
ATOM 1253 O O . THR A 1 174 ? -3.387 21.687 2.773 1.00 79.00 174 THR A O 1
ATOM 1256 N N . ASN A 1 175 ? -4.561 20.578 4.335 1.00 78.56 175 ASN A N 1
ATOM 1257 C CA . ASN A 1 175 ? -3.410 20.045 5.067 1.00 78.56 175 ASN A CA 1
ATOM 1258 C C . ASN A 1 175 ? -3.103 18.576 4.735 1.00 78.56 175 ASN A C 1
ATOM 1260 O O . ASN A 1 175 ? -2.323 17.938 5.438 1.00 78.56 175 ASN A O 1
ATOM 1264 N N . TYR A 1 176 ? -3.734 18.001 3.710 1.00 83.38 176 TYR A N 1
ATOM 1265 C CA . TYR A 1 176 ? -3.446 16.626 3.320 1.00 83.38 176 TYR A CA 1
ATOM 1266 C C . TYR A 1 176 ? -2.146 16.550 2.522 1.00 83.38 176 TYR A C 1
ATOM 1268 O O . TYR A 1 176 ? -2.105 16.870 1.337 1.00 83.38 176 TYR A O 1
ATOM 1276 N N . ASP A 1 177 ? -1.095 16.049 3.174 1.00 80.06 177 ASP A N 1
ATOM 1277 C CA . ASP A 1 177 ? 0.209 15.811 2.541 1.00 80.06 177 ASP A CA 1
ATOM 1278 C C . ASP A 1 177 ? 0.153 14.735 1.438 1.00 80.06 177 ASP A C 1
ATOM 1280 O O . ASP A 1 177 ? 1.001 14.701 0.543 1.00 80.06 177 ASP A O 1
ATOM 1284 N N . PHE A 1 178 ? -0.853 13.851 1.486 1.00 82.88 178 PHE A N 1
ATOM 1285 C CA . PHE A 1 178 ? -1.052 12.751 0.544 1.00 82.88 178 PHE A CA 1
ATOM 1286 C C . PHE A 1 178 ? -2.528 12.676 0.144 1.00 82.88 178 PHE A C 1
ATOM 1288 O O . PHE A 1 178 ? -3.370 12.445 0.996 1.00 82.88 178 PHE A O 1
ATOM 1295 N N . ALA A 1 179 ? -2.842 12.853 -1.141 1.00 86.75 179 ALA A N 1
ATOM 1296 C CA . ALA A 1 179 ? -4.205 13.065 -1.643 1.00 86.75 179 ALA A CA 1
ATOM 1297 C C . ALA A 1 179 ? -5.268 12.074 -1.110 1.00 86.75 179 ALA A C 1
ATOM 1299 O O . ALA A 1 179 ? -5.968 12.349 -0.137 1.00 86.75 179 ALA A O 1
ATOM 1300 N N . ASP A 1 180 ? -5.408 10.924 -1.759 1.00 90.25 180 ASP A N 1
ATOM 1301 C CA . ASP A 1 180 ? -6.390 9.891 -1.437 1.00 90.25 180 ASP A CA 1
ATOM 1302 C C . ASP A 1 180 ? -6.069 9.200 -0.105 1.00 90.25 180 ASP A C 1
ATOM 1304 O O . ASP A 1 180 ? -6.958 8.990 0.715 1.00 90.25 180 ASP A O 1
ATOM 1308 N N . GLN A 1 181 ? -4.790 8.930 0.163 1.00 93.50 181 GLN A N 1
ATOM 1309 C CA . GLN A 1 181 ? -4.349 8.280 1.396 1.00 93.50 181 GLN A CA 1
ATOM 1310 C C . GLN A 1 181 ? -4.698 9.086 2.663 1.00 93.50 181 GLN A C 1
ATOM 1312 O O . GLN A 1 181 ? -5.199 8.498 3.627 1.00 93.50 181 GLN A O 1
ATOM 1317 N N . SER A 1 182 ? -4.440 10.399 2.700 1.00 92.50 182 SER A N 1
ATOM 1318 C CA . SER A 1 182 ? -4.779 11.209 3.879 1.00 92.50 182 SER A CA 1
ATOM 1319 C C . SER A 1 182 ? -6.287 11.368 4.017 1.00 92.50 182 SER A C 1
ATOM 1321 O O . SER A 1 182 ? -6.797 11.200 5.119 1.00 92.50 182 SER A O 1
ATOM 1323 N N . LEU A 1 183 ? -7.005 11.600 2.912 1.00 93.75 183 LEU A N 1
ATOM 1324 C CA . LEU A 1 183 ? -8.466 11.705 2.916 1.00 93.75 183 LEU A CA 1
ATOM 1325 C C . LEU A 1 183 ? -9.128 10.442 3.475 1.00 93.75 183 LEU A C 1
ATOM 1327 O O . LEU A 1 183 ? -9.952 10.525 4.380 1.00 93.75 183 LEU A O 1
ATOM 1331 N N . LEU A 1 184 ? -8.763 9.268 2.958 1.00 94.94 184 LEU A N 1
ATOM 1332 C CA . LEU A 1 184 ? -9.356 8.003 3.394 1.00 94.94 184 LEU A CA 1
ATOM 1333 C C . LEU A 1 184 ? -9.004 7.680 4.850 1.00 94.94 184 LEU A C 1
ATOM 1335 O O . LEU A 1 184 ? -9.851 7.179 5.587 1.00 94.94 184 LEU A O 1
ATOM 1339 N N . SER A 1 185 ? -7.779 7.995 5.277 1.00 94.38 185 SER A N 1
ATOM 1340 C CA . SER A 1 185 ? -7.352 7.773 6.663 1.00 94.38 185 SER A CA 1
ATOM 1341 C C . SER A 1 185 ? -8.054 8.708 7.647 1.00 94.38 185 SER A C 1
ATOM 1343 O O . SER A 1 185 ? -8.345 8.283 8.759 1.00 94.38 185 SER A O 1
ATOM 1345 N N . ASP A 1 186 ? -8.347 9.947 7.247 1.00 92.94 186 ASP A N 1
ATOM 1346 C CA . ASP A 1 186 ? -9.084 10.911 8.069 1.00 92.94 186 ASP A CA 1
ATOM 1347 C C . ASP A 1 186 ? -10.568 10.528 8.177 1.00 92.94 186 ASP A C 1
ATOM 1349 O O . ASP A 1 186 ? -11.085 10.297 9.270 1.00 92.94 186 ASP A O 1
ATOM 1353 N N . VAL A 1 187 ? -11.241 10.342 7.034 1.00 94.38 187 VAL A N 1
ATOM 1354 C CA . VAL A 1 187 ? -12.685 10.048 6.985 1.00 94.38 187 VAL A CA 1
ATOM 1355 C C . VAL A 1 187 ? -13.034 8.725 7.671 1.00 94.38 187 VAL A C 1
ATOM 1357 O O . VAL A 1 187 ? -14.080 8.623 8.310 1.00 94.38 187 VAL A O 1
ATOM 1360 N N . PHE A 1 188 ? -12.169 7.714 7.559 1.00 95.69 188 PHE A N 1
ATOM 1361 C CA . PHE A 1 188 ? -12.435 6.358 8.048 1.00 95.69 188 PHE A CA 1
ATOM 1362 C C . PHE A 1 188 ? -11.454 5.903 9.128 1.00 95.69 188 PHE A C 1
ATOM 1364 O O . PHE A 1 188 ? -11.188 4.704 9.263 1.00 95.69 188 PHE A O 1
ATOM 1371 N N . ASN A 1 189 ? -10.912 6.843 9.906 1.00 94.81 189 ASN A N 1
ATOM 1372 C CA . ASN A 1 189 ? -9.954 6.549 10.964 1.00 94.81 189 ASN A CA 1
ATOM 1373 C C . ASN A 1 189 ? -10.443 5.412 11.883 1.00 94.81 189 ASN A C 1
ATOM 1375 O O . ASN A 1 189 ? -11.569 5.426 12.386 1.00 94.81 189 ASN A O 1
ATOM 1379 N N . GLY A 1 190 ? -9.599 4.393 12.069 1.00 94.50 190 GLY A N 1
ATOM 1380 C CA . GLY A 1 190 ? -9.905 3.211 12.883 1.00 94.50 190 GLY A CA 1
ATOM 1381 C C . GLY A 1 190 ? -11.021 2.299 12.354 1.00 94.50 190 GLY A C 1
ATOM 1382 O O . GLY A 1 190 ? -11.305 1.280 12.978 1.00 94.50 190 GLY A O 1
ATOM 1383 N N . SER A 1 191 ? -11.629 2.615 11.209 1.00 94.12 191 SER A N 1
ATOM 1384 C CA . SER A 1 191 ? -12.825 1.927 10.704 1.00 94.12 191 SER A CA 1
ATOM 1385 C C . SER A 1 191 ? -12.584 1.127 9.426 1.00 94.12 191 SER A C 1
ATOM 1387 O O . SER A 1 191 ? -13.428 0.322 9.062 1.00 94.12 191 SER A O 1
ATOM 1389 N N . TRP A 1 192 ? -11.456 1.300 8.737 1.00 95.50 192 TRP A N 1
ATOM 1390 C CA . TRP A 1 192 ? -11.109 0.478 7.572 1.00 95.50 192 TRP A CA 1
ATOM 1391 C C . TRP A 1 192 ? -10.622 -0.922 7.979 1.00 95.50 192 TRP A C 1
ATOM 1393 O O . TRP A 1 192 ? -10.080 -1.119 9.069 1.00 95.50 192 TRP A O 1
ATOM 1403 N N . HIS A 1 193 ? -10.807 -1.908 7.099 1.00 95.50 193 HIS A N 1
ATOM 1404 C CA . HIS A 1 193 ? -10.373 -3.284 7.324 1.00 95.50 193 HIS A CA 1
ATOM 1405 C C . HIS A 1 193 ? -8.876 -3.449 6.987 1.00 95.50 193 HIS A C 1
ATOM 1407 O O . HIS A 1 193 ? -8.464 -3.196 5.851 1.00 95.50 193 HIS A O 1
ATOM 1413 N N . PRO A 1 194 ? -8.022 -3.889 7.926 1.00 96.88 194 PRO A N 1
ATOM 1414 C CA . PRO A 1 194 ? -6.589 -3.909 7.687 1.00 96.88 194 PRO A CA 1
ATOM 1415 C C . PRO A 1 194 ? -6.100 -5.164 6.965 1.00 96.88 194 PRO A C 1
ATOM 1417 O O . PRO A 1 194 ? -6.059 -6.258 7.530 1.00 96.88 194 PRO A O 1
ATOM 1420 N N . LEU A 1 195 ? -5.619 -4.983 5.738 1.00 98.00 195 LEU A N 1
ATOM 1421 C CA . LEU A 1 195 ? -4.987 -6.022 4.933 1.00 98.00 195 LEU A CA 1
ATOM 1422 C C . LEU A 1 195 ? -3.541 -6.287 5.347 1.00 98.00 195 LEU A C 1
ATOM 1424 O O . LEU A 1 195 ? -2.793 -5.420 5.815 1.00 98.00 195 LEU A O 1
ATOM 1428 N N . SER A 1 196 ? -3.126 -7.522 5.095 1.00 98.44 196 SER A N 1
ATOM 1429 C CA . SER A 1 196 ? -1.746 -7.946 5.174 1.00 98.44 196 SER A CA 1
ATOM 1430 C C . SER A 1 196 ? -0.901 -7.178 4.160 1.00 98.44 196 SER A C 1
ATOM 1432 O O . SER A 1 196 ? -1.339 -6.876 3.048 1.00 98.44 196 SER A O 1
ATOM 1434 N N . TYR A 1 197 ? 0.350 -6.897 4.521 1.00 98.50 197 TYR A N 1
ATOM 1435 C CA . TYR A 1 197 ? 1.277 -6.158 3.667 1.00 98.50 197 TYR A CA 1
ATOM 1436 C C . TYR A 1 197 ? 1.510 -6.870 2.331 1.00 98.50 197 TYR A C 1
ATOM 1438 O O . TYR A 1 197 ? 1.833 -6.212 1.348 1.00 98.50 197 TYR A O 1
ATOM 1446 N N . LYS A 1 198 ? 1.325 -8.197 2.286 1.00 98.44 198 LYS A N 1
ATOM 1447 C CA . LYS A 1 198 ? 1.582 -9.016 1.099 1.00 98.44 198 LYS A CA 1
ATOM 1448 C C . LYS A 1 198 ? 0.743 -8.620 -0.118 1.00 98.44 198 LYS A C 1
ATOM 1450 O O . LYS A 1 198 ? 1.198 -8.815 -1.240 1.00 98.44 198 LYS A O 1
ATOM 1455 N N . TYR A 1 199 ? -0.428 -8.018 0.091 1.00 98.69 199 TYR A N 1
ATOM 1456 C CA . TYR A 1 199 ? -1.299 -7.545 -0.991 1.00 98.69 199 TYR A CA 1
ATOM 1457 C C . TYR A 1 199 ? -0.957 -6.135 -1.481 1.00 98.69 199 TYR A C 1
ATOM 1459 O O . TYR A 1 199 ? -1.388 -5.721 -2.550 1.00 98.69 199 TYR A O 1
ATOM 1467 N N . ASN A 1 200 ? -0.170 -5.371 -0.727 1.00 98.56 200 ASN A N 1
ATOM 1468 C CA . ASN A 1 200 ? 0.282 -4.038 -1.120 1.00 98.56 200 ASN A CA 1
ATOM 1469 C C . ASN A 1 200 ? 1.707 -3.822 -0.599 1.00 98.56 200 ASN A C 1
ATOM 1471 O O . ASN A 1 200 ? 1.977 -2.976 0.259 1.00 98.56 200 ASN A O 1
ATOM 1475 N N . ALA A 1 201 ? 2.624 -4.665 -1.073 1.00 98.50 201 ALA A N 1
ATOM 1476 C CA . ALA A 1 201 ? 3.981 -4.721 -0.562 1.00 98.50 201 ALA A CA 1
ATOM 1477 C C . ALA A 1 201 ? 4.786 -3.566 -1.156 1.00 98.50 201 ALA A C 1
ATOM 1479 O O . ALA A 1 201 ? 5.266 -3.635 -2.290 1.00 98.50 201 ALA A O 1
ATOM 1480 N N . LEU A 1 202 ? 4.929 -2.474 -0.402 1.00 98.00 202 LEU A N 1
ATOM 1481 C CA . LEU A 1 202 ? 5.750 -1.347 -0.842 1.00 98.00 202 LEU A CA 1
ATOM 1482 C C . LEU A 1 202 ? 7.182 -1.846 -1.049 1.00 98.00 202 LEU A C 1
ATOM 1484 O O . LEU A 1 202 ? 7.751 -2.452 -0.140 1.00 98.00 202 LEU A O 1
ATOM 1488 N N . LYS A 1 203 ? 7.784 -1.568 -2.214 1.00 97.00 203 LYS A N 1
ATOM 1489 C CA . LYS A 1 203 ? 9.118 -2.096 -2.570 1.00 97.00 203 LYS A CA 1
ATOM 1490 C C . LYS A 1 203 ? 10.166 -1.875 -1.471 1.00 97.00 203 LYS A C 1
ATOM 1492 O O . LYS A 1 203 ? 11.015 -2.720 -1.213 1.00 97.00 203 LYS A O 1
ATOM 1497 N N . THR A 1 204 ? 10.067 -0.742 -0.779 1.00 96.81 204 THR A N 1
ATOM 1498 C CA . THR A 1 204 ? 11.005 -0.322 0.261 1.00 96.81 204 THR A CA 1
ATOM 1499 C C . THR A 1 204 ? 10.877 -1.125 1.557 1.00 96.81 204 THR A C 1
ATOM 1501 O O . THR A 1 204 ? 11.838 -1.165 2.321 1.00 96.81 204 THR A O 1
ATOM 1504 N N . LEU A 1 205 ? 9.754 -1.816 1.814 1.00 97.75 205 LEU A N 1
ATOM 1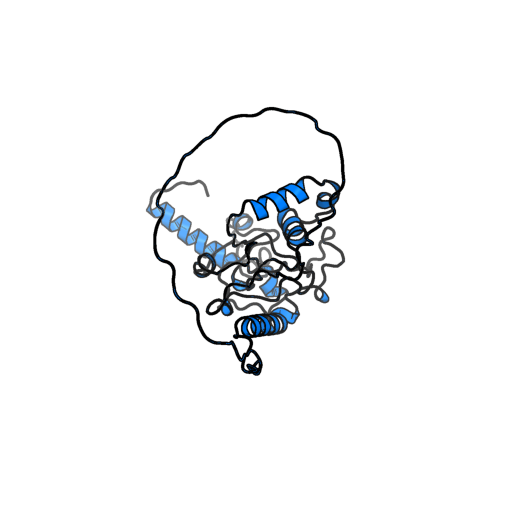505 C CA . LEU A 1 205 ? 9.605 -2.683 2.992 1.00 97.75 205 LEU A CA 1
ATOM 1506 C C . LEU A 1 205 ? 10.681 -3.772 3.030 1.00 97.75 205 LEU A C 1
ATOM 1508 O O . LEU A 1 205 ? 11.133 -4.118 4.117 1.00 97.75 205 LEU A O 1
ATOM 1512 N N . LYS A 1 206 ? 11.153 -4.238 1.865 1.00 96.69 206 LYS A N 1
ATOM 1513 C CA . LYS A 1 206 ? 12.254 -5.206 1.756 1.00 96.69 206 LYS A CA 1
ATOM 1514 C C . LYS A 1 206 ? 13.544 -4.725 2.434 1.00 96.69 206 LYS A C 1
ATOM 1516 O O . LYS A 1 206 ? 14.290 -5.540 2.963 1.00 96.69 206 LYS A O 1
ATOM 1521 N N . LEU A 1 207 ? 13.786 -3.412 2.456 1.00 95.19 207 LEU A N 1
ATOM 1522 C CA . LEU A 1 207 ? 14.971 -2.801 3.069 1.00 95.19 207 LEU A CA 1
ATOM 1523 C C . LEU A 1 207 ? 14.698 -2.254 4.471 1.00 95.19 207 LEU A C 1
ATOM 1525 O O . LEU A 1 207 ? 15.510 -2.439 5.372 1.00 95.19 207 LEU A O 1
ATOM 1529 N N . ILE A 1 208 ? 13.559 -1.586 4.664 1.00 96.69 208 ILE A N 1
ATOM 1530 C CA . ILE A 1 208 ? 13.225 -0.913 5.929 1.00 96.69 208 ILE A CA 1
ATOM 1531 C C . ILE A 1 208 ? 12.774 -1.928 6.990 1.00 96.69 208 ILE A C 1
ATOM 1533 O O . ILE A 1 208 ? 13.095 -1.792 8.168 1.00 96.69 208 ILE A O 1
ATOM 1537 N N . HIS A 1 209 ? 12.024 -2.952 6.576 1.00 97.31 209 HIS A N 1
ATOM 1538 C CA . HIS A 1 209 ? 11.415 -3.955 7.448 1.00 97.31 209 HIS A CA 1
ATOM 1539 C C . HIS A 1 209 ? 11.742 -5.380 6.963 1.00 97.31 209 HIS A C 1
ATOM 1541 O O . HIS A 1 209 ? 10.832 -6.161 6.677 1.00 97.31 209 HIS A O 1
ATOM 1547 N N . PRO A 1 210 ? 13.029 -5.779 6.911 1.00 96.31 210 PRO A N 1
ATOM 1548 C CA . PRO A 1 210 ? 13.436 -7.072 6.349 1.00 96.31 210 PRO A CA 1
ATOM 1549 C C . PRO A 1 210 ? 12.880 -8.275 7.124 1.00 96.31 210 PRO A C 1
ATOM 1551 O O . PRO A 1 210 ? 12.771 -9.360 6.575 1.00 96.31 210 PRO A O 1
ATOM 1554 N N . ARG A 1 211 ? 12.495 -8.093 8.396 1.00 96.38 211 ARG A N 1
ATOM 1555 C CA . ARG A 1 211 ? 11.832 -9.133 9.206 1.00 96.38 211 ARG A CA 1
ATOM 1556 C C . ARG A 1 211 ? 10.354 -9.330 8.862 1.00 96.38 211 ARG A C 1
ATOM 1558 O O . ARG A 1 211 ? 9.769 -10.318 9.290 1.00 96.38 211 ARG A O 1
ATOM 1565 N N . VAL A 1 212 ? 9.744 -8.361 8.182 1.00 96.44 212 VAL A N 1
ATOM 1566 C CA . VAL A 1 212 ? 8.359 -8.437 7.703 1.00 96.44 212 VAL A CA 1
ATOM 1567 C C . VAL A 1 212 ? 8.328 -9.036 6.305 1.00 96.44 212 VAL A C 1
ATOM 1569 O O . VAL A 1 212 ? 7.435 -9.822 6.013 1.00 96.44 212 VAL A O 1
ATOM 1572 N N . TRP A 1 213 ? 9.298 -8.669 5.463 1.00 97.88 213 TRP A N 1
ATOM 1573 C CA . TRP A 1 213 ? 9.356 -9.095 4.072 1.00 97.88 213 TRP A CA 1
ATOM 1574 C C . TRP A 1 213 ? 9.604 -10.600 3.927 1.00 97.88 213 TRP A C 1
ATOM 1576 O O . TRP A 1 213 ? 10.668 -11.111 4.263 1.00 97.88 213 TRP A O 1
ATOM 1586 N N . ASP A 1 214 ? 8.635 -11.273 3.326 1.00 97.50 214 ASP A N 1
ATOM 1587 C CA . ASP A 1 214 ? 8.681 -12.662 2.907 1.00 97.50 214 ASP A CA 1
ATOM 1588 C C . ASP A 1 214 ? 8.277 -12.719 1.434 1.00 97.50 214 ASP A C 1
ATOM 1590 O O . ASP A 1 214 ? 7.104 -12.627 1.064 1.00 97.50 214 ASP A O 1
ATOM 1594 N N . GLU A 1 215 ? 9.282 -12.849 0.574 1.00 96.81 215 GLU A N 1
ATOM 1595 C CA . GLU A 1 215 ? 9.090 -12.901 -0.872 1.00 96.81 215 GLU A CA 1
ATOM 1596 C C . GLU A 1 215 ? 8.212 -14.087 -1.300 1.00 96.81 215 GLU A C 1
ATOM 1598 O O . GLU A 1 215 ? 7.582 -14.018 -2.356 1.00 96.81 215 GLU A O 1
ATOM 1603 N N . SER A 1 216 ? 8.112 -15.146 -0.483 1.00 97.00 216 SER A N 1
ATOM 1604 C CA . SER A 1 216 ? 7.251 -16.307 -0.738 1.00 97.00 216 SER A CA 1
ATOM 1605 C C . SER A 1 216 ? 5.756 -16.040 -0.500 1.00 97.00 216 SER A C 1
ATOM 1607 O O . SER A 1 216 ? 4.922 -16.770 -1.030 1.00 97.00 216 SER A O 1
ATOM 1609 N N . GLU A 1 217 ? 5.414 -14.942 0.183 1.00 96.88 217 GLU A N 1
ATOM 1610 C CA . GLU A 1 217 ? 4.032 -14.543 0.483 1.00 96.88 217 GLU A CA 1
ATOM 1611 C C . GLU A 1 217 ? 3.558 -13.319 -0.316 1.00 96.88 217 GLU A C 1
ATOM 1613 O O . GLU A 1 217 ? 2.363 -13.180 -0.566 1.00 96.88 217 GLU A O 1
ATOM 1618 N N . VAL A 1 218 ? 4.460 -12.423 -0.741 1.00 98.31 218 VAL A N 1
ATOM 1619 C CA . VAL A 1 218 ? 4.108 -11.193 -1.486 1.00 98.31 218 VAL A CA 1
ATOM 1620 C C . VAL A 1 218 ? 3.277 -11.488 -2.740 1.00 98.31 218 VAL A C 1
ATOM 1622 O O . VAL A 1 218 ? 3.747 -12.129 -3.673 1.00 98.31 218 VAL A O 1
ATOM 1625 N N . ALA A 1 219 ? 2.053 -10.980 -2.800 1.00 98.44 219 ALA A N 1
ATOM 1626 C CA . ALA A 1 219 ? 1.173 -11.165 -3.946 1.00 98.44 219 ALA A CA 1
ATOM 1627 C C . ALA A 1 219 ? 1.208 -9.981 -4.916 1.00 98.44 219 ALA A C 1
ATOM 1629 O O . ALA A 1 219 ? 1.113 -10.175 -6.125 1.00 98.44 219 ALA A O 1
ATOM 1630 N N . ASN A 1 220 ? 1.420 -8.763 -4.412 1.00 98.62 220 ASN A N 1
ATOM 1631 C CA . ASN A 1 220 ? 1.494 -7.560 -5.234 1.00 98.62 220 ASN A CA 1
ATOM 1632 C C . ASN A 1 220 ? 2.551 -6.583 -4.710 1.00 98.62 220 ASN A C 1
ATOM 1634 O O . ASN A 1 220 ? 2.541 -6.203 -3.537 1.00 98.62 220 ASN A O 1
ATOM 1638 N N . ILE A 1 221 ? 3.452 -6.157 -5.598 1.00 98.56 221 ILE A N 1
ATOM 1639 C CA . ILE A 1 221 ? 4.523 -5.207 -5.293 1.00 98.56 221 ILE A CA 1
ATOM 1640 C C . ILE A 1 221 ? 4.108 -3.803 -5.726 1.00 98.56 221 ILE A C 1
ATOM 1642 O O . ILE A 1 221 ? 3.822 -3.520 -6.896 1.00 98.56 221 ILE A O 1
ATOM 1646 N N . HIS A 1 222 ? 4.170 -2.874 -4.780 1.00 98.38 222 HIS A N 1
ATOM 1647 C CA . HIS A 1 222 ? 3.903 -1.465 -4.998 1.00 98.38 222 HIS A CA 1
ATOM 1648 C C . HIS A 1 222 ? 5.206 -0.673 -5.137 1.00 98.38 222 HIS A C 1
ATOM 1650 O O . HIS A 1 222 ? 5.905 -0.359 -4.170 1.00 98.38 222 HIS A O 1
ATOM 1656 N N . TYR A 1 223 ? 5.516 -0.302 -6.383 1.00 97.75 223 TYR A N 1
ATOM 1657 C CA . TYR A 1 223 ? 6.639 0.568 -6.730 1.00 97.75 223 TYR A CA 1
ATOM 1658 C C . TYR A 1 223 ? 6.360 2.029 -6.362 1.00 97.75 223 TYR A C 1
ATOM 1660 O O . TYR A 1 223 ? 6.133 2.875 -7.230 1.00 97.75 223 TYR A O 1
ATOM 1668 N N . ILE A 1 224 ? 6.375 2.329 -5.063 1.00 93.69 224 ILE A N 1
ATOM 1669 C CA . ILE A 1 224 ? 6.397 3.702 -4.553 1.00 93.69 224 ILE A CA 1
ATOM 1670 C C . ILE A 1 224 ? 7.733 4.379 -4.871 1.00 93.69 224 ILE A C 1
ATOM 1672 O O . ILE A 1 224 ? 8.742 3.708 -5.091 1.00 93.69 224 ILE A O 1
ATOM 1676 N N . LEU A 1 225 ? 7.734 5.716 -4.852 1.00 92.81 225 LEU A N 1
ATOM 1677 C CA . LEU A 1 225 ? 8.907 6.558 -5.129 1.00 92.81 225 LEU A CA 1
ATOM 1678 C C . LEU A 1 225 ? 9.468 6.385 -6.551 1.00 92.81 225 LEU A C 1
ATOM 1680 O O . LEU A 1 225 ? 8.972 5.577 -7.334 1.00 92.81 225 LEU A O 1
ATOM 1684 N N . THR A 1 226 ? 10.454 7.205 -6.901 1.00 93.19 226 THR A N 1
ATOM 1685 C CA . THR A 1 226 ? 11.189 7.151 -8.171 1.00 93.19 226 THR A CA 1
ATOM 1686 C C . THR A 1 226 ? 12.594 6.573 -7.956 1.00 93.19 226 THR A C 1
ATOM 1688 O O . THR A 1 226 ? 13.116 6.677 -6.842 1.00 93.19 226 THR A O 1
ATOM 1691 N N . PRO A 1 227 ? 13.223 6.001 -8.997 1.00 95.81 227 PRO A N 1
ATOM 1692 C CA . PRO A 1 227 ? 12.648 5.745 -10.322 1.00 95.81 227 PRO A CA 1
ATOM 1693 C C . PRO A 1 227 ? 11.576 4.646 -10.280 1.00 95.81 227 PRO A C 1
ATOM 1695 O O . PRO A 1 227 ? 11.433 3.925 -9.283 1.00 95.81 227 PRO A O 1
ATOM 1698 N N . LYS A 1 228 ? 10.792 4.553 -11.353 1.00 97.12 228 LYS A N 1
ATOM 1699 C CA . LYS A 1 228 ? 9.882 3.441 -11.638 1.00 97.12 228 LYS A CA 1
ATOM 1700 C C . LYS A 1 228 ? 10.582 2.414 -12.538 1.00 97.12 228 LYS A C 1
ATOM 1702 O O . LYS A 1 228 ? 11.512 2.783 -13.255 1.00 97.12 228 LYS A O 1
ATOM 1707 N N . PRO A 1 229 ? 10.151 1.139 -12.545 1.00 97.50 229 PRO A N 1
ATOM 1708 C CA . PRO A 1 229 ? 10.796 0.125 -13.382 1.00 97.50 229 PRO A CA 1
ATOM 1709 C C . PRO A 1 229 ? 10.726 0.457 -14.882 1.00 97.50 229 PRO A C 1
ATOM 1711 O O . PRO A 1 229 ? 11.713 0.274 -15.593 1.00 97.50 229 PRO A O 1
ATOM 1714 N N . TRP A 1 230 ? 9.623 1.046 -15.357 1.00 95.81 230 TRP A N 1
ATOM 1715 C CA . TRP A 1 230 ? 9.488 1.485 -16.752 1.00 95.81 230 TRP A CA 1
ATOM 1716 C C . TRP A 1 230 ? 10.412 2.656 -17.126 1.00 95.81 230 TRP A C 1
ATOM 1718 O O . TRP A 1 230 ? 10.842 2.735 -18.275 1.00 95.81 230 TRP A O 1
ATOM 1728 N N . ASP A 1 231 ? 10.797 3.514 -16.174 1.00 96.62 231 ASP A N 1
ATOM 1729 C CA . ASP A 1 231 ? 11.704 4.645 -16.440 1.00 96.62 231 ASP A CA 1
ATOM 1730 C C . ASP A 1 231 ? 13.109 4.167 -16.838 1.00 96.62 231 ASP A C 1
ATOM 1732 O O . ASP A 1 231 ? 13.815 4.826 -17.600 1.00 96.62 231 ASP A O 1
ATOM 1736 N N . VAL A 1 232 ? 13.523 3.007 -16.320 1.00 97.06 232 VAL A N 1
ATOM 1737 C CA . VAL A 1 232 ? 14.882 2.468 -16.488 1.00 97.06 232 VAL A CA 1
ATOM 1738 C C . VAL A 1 232 ? 14.922 1.254 -17.413 1.00 97.06 232 VAL A C 1
ATOM 1740 O O . VAL A 1 232 ? 15.984 0.689 -17.657 1.00 97.06 232 VAL A O 1
ATOM 1743 N N . ARG A 1 233 ? 13.775 0.850 -17.969 1.00 94.31 233 ARG A N 1
ATOM 1744 C CA . ARG A 1 233 ? 13.613 -0.362 -18.783 1.00 94.31 233 ARG A CA 1
ATOM 1745 C C . ARG A 1 233 ? 14.589 -0.449 -19.958 1.00 94.31 233 ARG A C 1
ATOM 1747 O O . ARG A 1 233 ? 15.123 -1.520 -20.246 1.00 94.31 233 ARG A O 1
ATOM 1754 N N . LYS A 1 234 ? 14.831 0.683 -20.621 1.00 94.25 234 LYS A N 1
ATOM 1755 C CA . LYS A 1 234 ? 15.720 0.796 -21.790 1.00 94.25 234 LYS A CA 1
ATOM 1756 C C . LYS A 1 234 ? 17.192 1.001 -21.411 1.00 94.25 234 LYS A C 1
ATOM 1758 O O . LYS A 1 234 ? 18.046 1.016 -22.293 1.00 94.25 234 LYS A O 1
ATOM 1763 N N . CYS A 1 235 ? 17.512 1.161 -20.126 1.00 96.25 235 CYS A N 1
ATOM 1764 C CA . CYS A 1 235 ? 18.894 1.273 -19.678 1.00 96.25 235 CYS A CA 1
ATOM 1765 C C . CYS A 1 235 ? 19.608 -0.076 -19.829 1.00 96.25 235 CYS A C 1
ATOM 1767 O O . CYS A 1 235 ? 19.105 -1.109 -19.385 1.00 96.25 235 CYS A O 1
ATOM 1769 N N . ALA A 1 236 ? 20.821 -0.059 -20.387 1.00 95.88 236 ALA A N 1
ATOM 1770 C CA . ALA A 1 236 ? 21.662 -1.256 -20.48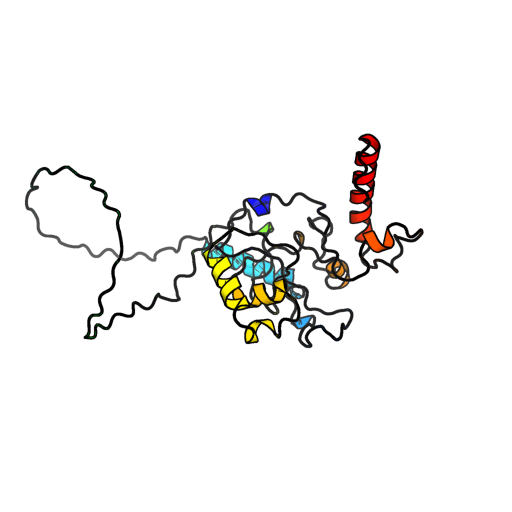0 1.00 95.88 236 ALA A CA 1
ATOM 1771 C C . ALA A 1 236 ? 21.958 -1.867 -19.096 1.00 95.88 236 ALA A C 1
ATOM 1773 O O . ALA A 1 236 ? 22.121 -3.075 -18.967 1.00 95.88 236 ALA A O 1
ATOM 1774 N N . ASP A 1 237 ? 21.967 -1.036 -18.052 1.00 96.12 237 ASP A N 1
ATOM 1775 C CA . ASP A 1 237 ? 22.203 -1.429 -16.667 1.00 96.12 237 ASP A CA 1
ATOM 1776 C C . ASP A 1 237 ? 20.944 -1.383 -15.789 1.00 96.12 237 ASP A C 1
ATOM 1778 O O . ASP A 1 237 ? 21.031 -1.127 -14.590 1.00 96.12 237 ASP A O 1
ATOM 1782 N N . ARG A 1 238 ? 19.763 -1.660 -16.363 1.00 95.38 238 ARG A N 1
ATOM 1783 C CA . ARG A 1 238 ? 18.461 -1.637 -15.661 1.00 95.38 238 ARG A CA 1
ATOM 1784 C C . ARG A 1 238 ? 18.381 -2.485 -14.383 1.00 95.38 238 ARG A C 1
ATOM 1786 O O . ARG A 1 238 ? 17.541 -2.212 -13.537 1.00 95.38 238 ARG A O 1
ATOM 1793 N N . LEU A 1 239 ? 19.242 -3.497 -14.244 1.00 94.88 239 LEU A N 1
ATOM 1794 C CA . LEU A 1 239 ? 19.326 -4.376 -13.066 1.00 94.88 239 LEU A CA 1
ATOM 1795 C C . LEU A 1 239 ? 20.304 -3.875 -11.991 1.00 94.88 239 LEU A C 1
ATOM 1797 O O . LEU A 1 239 ? 20.497 -4.531 -10.972 1.00 94.88 239 LEU A O 1
ATOM 1801 N N . SER A 1 240 ? 20.962 -2.741 -12.218 1.00 96.31 240 SER A N 1
ATOM 1802 C CA . SER A 1 240 ? 21.878 -2.157 -11.245 1.00 96.31 240 SER A CA 1
ATOM 1803 C C . SER A 1 240 ? 21.123 -1.661 -10.009 1.00 96.31 240 SER A C 1
ATOM 1805 O O . SER A 1 240 ? 20.094 -0.989 -10.120 1.00 96.31 240 SER A O 1
ATOM 1807 N N . SER A 1 241 ? 21.701 -1.894 -8.827 1.00 94.56 241 SER A N 1
ATOM 1808 C CA . SER A 1 241 ? 21.194 -1.383 -7.546 1.00 94.56 241 SER A CA 1
ATOM 1809 C C . SER A 1 241 ? 21.091 0.144 -7.491 1.00 94.56 241 SER A C 1
ATOM 1811 O O . SER A 1 241 ? 20.373 0.675 -6.651 1.00 94.56 241 SER A O 1
ATOM 1813 N N . LYS A 1 242 ? 21.750 0.861 -8.414 1.00 95.00 242 LYS A N 1
ATOM 1814 C CA . LYS A 1 242 ? 21.605 2.315 -8.564 1.00 95.00 242 LYS A CA 1
ATOM 1815 C C . LYS A 1 242 ? 20.168 2.741 -8.899 1.00 95.00 242 LYS A C 1
ATOM 1817 O O . LYS A 1 242 ? 19.779 3.860 -8.584 1.00 95.00 242 LYS A O 1
ATOM 1822 N N . HIS A 1 243 ? 19.413 1.873 -9.577 1.00 95.62 243 HIS A N 1
ATOM 1823 C CA . HIS A 1 243 ? 18.022 2.119 -9.965 1.00 95.62 243 HIS A CA 1
ATOM 1824 C C . HIS A 1 243 ? 17.052 1.528 -8.944 1.00 95.62 243 HIS A C 1
ATOM 1826 O O . HIS A 1 243 ? 16.025 2.132 -8.635 1.00 95.62 243 HIS A O 1
ATOM 1832 N N . ASP A 1 244 ? 17.385 0.348 -8.421 1.00 96.44 244 ASP A N 1
ATOM 1833 C CA . ASP A 1 244 ? 16.578 -0.348 -7.430 1.00 96.44 244 ASP A CA 1
ATOM 1834 C C . ASP A 1 244 ? 17.431 -1.212 -6.495 1.00 96.44 244 ASP A C 1
ATOM 1836 O O . ASP A 1 244 ? 17.744 -2.368 -6.775 1.00 96.44 244 ASP A O 1
ATOM 1840 N N . GLU A 1 245 ? 17.767 -0.655 -5.337 1.00 95.56 245 GLU A N 1
ATOM 1841 C CA . GLU A 1 245 ? 18.462 -1.359 -4.252 1.00 95.56 245 GLU A CA 1
ATOM 1842 C C . GLU A 1 245 ? 17.656 -2.530 -3.665 1.00 95.56 245 GLU A C 1
ATOM 1844 O O . GLU A 1 245 ? 18.228 -3.428 -3.052 1.00 95.56 245 GLU A O 1
ATOM 1849 N N . THR A 1 246 ? 16.335 -2.556 -3.867 1.00 95.62 246 THR A N 1
ATOM 1850 C CA . THR A 1 246 ? 15.468 -3.629 -3.357 1.00 95.62 246 THR A CA 1
ATOM 1851 C C . THR A 1 246 ? 15.546 -4.899 -4.215 1.00 95.62 246 THR A C 1
ATOM 1853 O O . THR A 1 246 ? 15.161 -5.983 -3.767 1.00 95.62 246 THR A O 1
ATOM 1856 N N . GLY A 1 247 ? 16.022 -4.779 -5.460 1.00 96.69 247 GLY A N 1
ATOM 1857 C CA . GLY A 1 247 ? 16.022 -5.854 -6.452 1.00 96.69 247 GLY A CA 1
ATOM 1858 C C . GLY A 1 247 ? 14.623 -6.322 -6.864 1.00 96.69 247 GLY A C 1
ATOM 1859 O O . GLY A 1 247 ? 14.495 -7.384 -7.459 1.00 96.69 247 GLY A O 1
ATOM 1860 N N . THR A 1 248 ? 13.568 -5.572 -6.538 1.00 97.44 248 THR A N 1
ATOM 1861 C CA . THR A 1 248 ? 12.179 -5.918 -6.870 1.00 97.44 248 THR A CA 1
ATOM 1862 C C . THR A 1 248 ? 11.800 -5.556 -8.305 1.00 97.44 248 THR A C 1
ATOM 1864 O O . THR A 1 248 ? 10.767 -6.009 -8.792 1.00 97.44 248 THR A O 1
ATOM 1867 N N . PHE A 1 249 ? 12.603 -4.762 -9.018 1.00 98.19 249 PHE A N 1
ATOM 1868 C CA . PHE A 1 249 ? 12.362 -4.439 -10.432 1.00 98.19 249 PHE A CA 1
ATOM 1869 C C . PHE A 1 249 ? 12.425 -5.667 -11.348 1.00 98.19 249 PHE A C 1
ATOM 1871 O O . PHE A 1 249 ? 11.785 -5.667 -12.395 1.00 98.19 249 PHE A O 1
ATOM 1878 N N . THR A 1 250 ? 13.133 -6.726 -10.945 1.00 97.62 250 THR A N 1
ATOM 1879 C CA . THR A 1 250 ? 13.197 -7.999 -11.682 1.00 97.62 250 THR A CA 1
ATOM 1880 C C . THR A 1 250 ? 11.814 -8.608 -11.909 1.00 97.62 250 THR A C 1
ATOM 1882 O O . THR A 1 250 ? 11.548 -9.079 -13.009 1.00 97.62 250 THR A O 1
ATOM 1885 N N . PHE A 1 251 ? 10.913 -8.526 -10.923 1.00 97.94 251 PHE A N 1
ATOM 1886 C CA . PHE A 1 251 ? 9.534 -9.010 -11.043 1.00 97.94 251 PHE A CA 1
ATOM 1887 C C . PHE A 1 251 ? 8.747 -8.252 -12.113 1.00 97.94 251 PHE A C 1
ATOM 1889 O O . PHE A 1 251 ? 8.070 -8.866 -12.930 1.00 97.94 251 PHE A O 1
ATOM 1896 N N . TRP A 1 252 ? 8.860 -6.921 -12.142 1.00 98.12 252 TRP A N 1
ATOM 1897 C CA . TRP A 1 252 ? 8.198 -6.116 -13.168 1.00 98.12 252 TRP A CA 1
ATOM 1898 C C . TRP A 1 252 ? 8.773 -6.399 -14.554 1.00 98.12 252 TRP A C 1
ATOM 1900 O O . TRP A 1 252 ? 8.010 -6.551 -15.499 1.00 98.12 252 TRP A O 1
ATOM 1910 N N . PHE A 1 253 ? 10.103 -6.507 -14.675 1.00 97.81 253 PHE A N 1
ATOM 1911 C CA . PHE A 1 253 ? 10.734 -6.818 -15.958 1.00 97.81 253 PHE A CA 1
ATOM 1912 C C . PHE A 1 253 ? 10.318 -8.182 -16.491 1.00 97.81 253 PHE A C 1
ATOM 1914 O O . PHE A 1 253 ? 10.051 -8.264 -17.677 1.00 97.81 253 PHE A O 1
ATOM 1921 N N . ALA A 1 254 ? 10.214 -9.205 -15.640 1.00 97.31 254 ALA A N 1
ATOM 1922 C CA . ALA A 1 254 ? 9.744 -10.521 -16.064 1.00 97.31 254 ALA A CA 1
ATOM 1923 C C . ALA A 1 254 ? 8.320 -10.451 -16.645 1.00 97.31 254 ALA A C 1
ATOM 1925 O O . ALA A 1 254 ? 8.099 -10.888 -17.766 1.00 97.31 254 ALA A O 1
ATOM 1926 N N . VAL A 1 255 ? 7.384 -9.810 -15.934 1.00 97.00 255 VAL A N 1
ATOM 1927 C CA . VAL A 1 255 ? 5.994 -9.662 -16.404 1.00 97.00 255 VAL A CA 1
ATOM 1928 C C . VAL A 1 255 ? 5.903 -8.826 -17.686 1.00 97.00 255 VAL A C 1
ATOM 1930 O O . VAL A 1 255 ? 5.127 -9.146 -18.582 1.00 97.00 255 VAL A O 1
ATOM 1933 N N . ASP A 1 256 ? 6.690 -7.755 -17.794 1.00 96.25 256 ASP A N 1
ATOM 1934 C CA . ASP A 1 256 ? 6.732 -6.923 -19.000 1.00 96.25 256 ASP A CA 1
ATOM 1935 C C . ASP A 1 256 ? 7.391 -7.642 -20.189 1.00 96.25 256 ASP A C 1
ATOM 1937 O O . ASP A 1 256 ? 6.916 -7.526 -21.315 1.00 96.25 256 ASP A O 1
ATOM 1941 N N . ASP A 1 257 ? 8.465 -8.404 -19.955 1.00 96.31 257 ASP A N 1
ATOM 1942 C CA . ASP A 1 257 ? 9.115 -9.232 -20.976 1.00 96.31 257 ASP A CA 1
ATOM 1943 C C . ASP A 1 257 ? 8.121 -10.281 -21.525 1.00 96.31 257 ASP A C 1
ATOM 1945 O O . ASP A 1 257 ? 7.983 -10.387 -22.749 1.00 96.31 257 ASP A O 1
ATOM 1949 N N . ASP A 1 258 ? 7.368 -10.961 -20.648 1.00 96.56 258 ASP A N 1
ATOM 1950 C CA . ASP A 1 258 ? 6.322 -11.931 -21.015 1.00 96.56 258 ASP A CA 1
ATOM 1951 C C . ASP A 1 258 ? 5.180 -11.272 -21.812 1.00 96.56 258 ASP A C 1
ATOM 1953 O O . ASP A 1 258 ? 4.762 -11.786 -22.856 1.00 96.56 258 ASP A O 1
ATOM 1957 N N . ARG A 1 259 ? 4.696 -10.100 -21.366 1.00 95.94 259 ARG A N 1
ATOM 1958 C CA . ARG A 1 259 ? 3.678 -9.308 -22.083 1.00 95.94 259 ARG A CA 1
ATOM 1959 C C . ARG A 1 259 ? 4.141 -8.976 -23.501 1.00 95.94 259 ARG A C 1
ATOM 1961 O O . ARG A 1 259 ? 3.422 -9.235 -24.464 1.00 95.94 259 ARG A O 1
ATOM 1968 N N . LEU A 1 260 ? 5.348 -8.433 -23.639 1.00 95.12 260 LEU A N 1
ATOM 1969 C CA . LEU A 1 260 ? 5.897 -8.029 -24.933 1.00 95.12 260 LEU A CA 1
ATOM 1970 C C . LEU A 1 260 ? 6.135 -9.228 -25.860 1.00 95.12 260 LEU A C 1
ATOM 1972 O O . LEU A 1 260 ? 6.045 -9.096 -27.081 1.00 95.12 260 LEU A O 1
ATOM 1976 N N . GLU A 1 261 ? 6.486 -10.396 -25.319 1.00 96.44 261 GLU A N 1
ATOM 1977 C CA . GLU A 1 261 ? 6.578 -11.629 -26.104 1.00 96.44 261 GLU A CA 1
ATOM 1978 C C . GLU A 1 261 ? 5.211 -12.066 -26.632 1.00 96.44 261 GLU A C 1
ATOM 1980 O O . GLU A 1 261 ? 5.080 -12.325 -27.833 1.00 96.44 261 GLU A O 1
ATOM 1985 N N . TYR A 1 262 ? 4.192 -12.063 -25.773 1.00 97.06 262 TYR A N 1
ATOM 1986 C CA . TYR A 1 262 ? 2.815 -12.347 -26.166 1.00 97.06 262 TYR A CA 1
ATOM 1987 C C . TYR A 1 262 ? 2.335 -11.400 -27.275 1.00 97.06 262 TYR A C 1
ATOM 1989 O O . TYR A 1 262 ? 1.821 -11.858 -28.299 1.00 97.06 262 TYR A O 1
ATOM 1997 N N . GLU A 1 263 ? 2.548 -10.094 -27.123 1.00 96.81 263 GLU A N 1
ATOM 1998 C CA . GLU A 1 263 ? 2.126 -9.084 -28.099 1.00 96.81 263 GLU A CA 1
ATOM 1999 C C . GLU A 1 263 ? 2.820 -9.249 -29.450 1.00 96.81 263 GLU A C 1
ATOM 2001 O O . GLU A 1 263 ? 2.152 -9.234 -30.488 1.00 96.81 263 GLU A O 1
ATOM 2006 N N . ARG A 1 264 ? 4.138 -9.499 -29.458 1.00 95.94 264 ARG A N 1
ATOM 2007 C CA . ARG A 1 264 ? 4.878 -9.812 -30.693 1.00 95.94 264 ARG A CA 1
ATOM 2008 C C . ARG A 1 264 ? 4.316 -11.051 -31.386 1.00 95.94 264 ARG A C 1
ATOM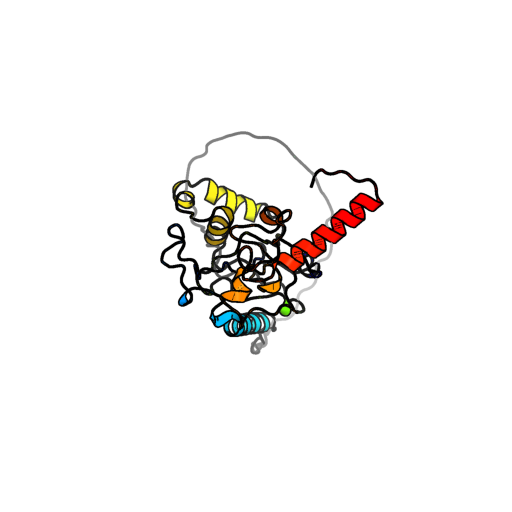 2010 O O . ARG A 1 264 ? 4.181 -11.043 -32.608 1.00 95.94 264 ARG A O 1
ATOM 2017 N N . GLY A 1 265 ? 3.975 -12.090 -30.622 1.00 97.12 265 GLY A N 1
ATOM 2018 C CA . GLY A 1 265 ? 3.374 -13.319 -31.146 1.00 97.12 265 GLY A CA 1
ATOM 2019 C C . GLY A 1 265 ? 1.989 -13.115 -31.770 1.00 97.12 265 GLY A C 1
ATOM 2020 O O . GLY A 1 265 ? 1.624 -13.844 -32.689 1.00 97.12 265 GLY A O 1
ATOM 2021 N N . HIS A 1 266 ? 1.250 -12.097 -31.322 1.00 97.81 266 HIS A N 1
ATOM 2022 C CA . HIS A 1 266 ? -0.117 -11.795 -31.765 1.00 97.81 266 HIS A CA 1
ATOM 2023 C C . HIS A 1 266 ? -0.223 -10.545 -32.648 1.00 97.81 266 HIS A C 1
ATOM 2025 O O . HIS A 1 266 ? -1.330 -10.114 -32.961 1.00 97.81 266 HIS A O 1
ATOM 2031 N N . GLN A 1 267 ? 0.909 -9.966 -33.067 1.00 96.94 267 GLN A N 1
ATOM 2032 C CA . GLN A 1 267 ? 0.960 -8.738 -33.873 1.00 96.94 267 GLN A CA 1
ATOM 2033 C C . GLN A 1 267 ? 0.223 -7.553 -33.220 1.00 96.94 267 GLN A C 1
ATOM 2035 O O . GLN A 1 267 ? -0.354 -6.709 -33.906 1.00 96.94 267 GLN A O 1
ATOM 2040 N N . ILE A 1 268 ? 0.250 -7.487 -31.888 1.00 96.62 268 ILE A N 1
ATOM 2041 C CA . ILE A 1 268 ? -0.310 -6.378 -31.116 1.00 96.62 268 ILE A CA 1
ATOM 2042 C C . ILE A 1 268 ? 0.753 -5.279 -31.027 1.00 96.62 268 ILE A C 1
ATOM 2044 O O . ILE A 1 268 ? 1.906 -5.540 -30.694 1.00 96.62 268 ILE A O 1
ATOM 2048 N N . ALA A 1 269 ? 0.359 -4.048 -31.348 1.00 92.12 269 ALA A N 1
ATOM 2049 C CA . ALA A 1 269 ? 1.197 -2.860 -31.229 1.00 92.12 269 ALA A CA 1
ATOM 2050 C C . ALA A 1 269 ? 0.429 -1.794 -30.439 1.00 92.12 269 ALA A C 1
ATOM 2052 O O . ALA A 1 269 ? -0.244 -0.943 -31.019 1.00 92.12 269 ALA A O 1
ATOM 2053 N N . ASP A 1 270 ? 0.490 -1.882 -29.111 1.00 89.31 270 ASP A N 1
ATOM 2054 C CA . ASP A 1 270 ? -0.207 -0.975 -28.189 1.00 89.31 270 ASP A CA 1
ATOM 2055 C C . ASP A 1 270 ? 0.604 0.295 -27.854 1.00 89.31 270 ASP A C 1
ATOM 2057 O O . ASP A 1 270 ? 0.055 1.271 -27.343 1.00 89.31 270 ASP A O 1
ATOM 2061 N N . GLY A 1 271 ? 1.895 0.308 -28.205 1.00 83.50 271 GLY A N 1
ATOM 2062 C CA . GLY A 1 271 ? 2.798 1.442 -28.027 1.00 83.50 271 GLY A CA 1
ATOM 2063 C C . GLY A 1 271 ? 3.530 1.482 -26.683 1.00 83.50 271 GLY A C 1
ATOM 2064 O O . GLY A 1 271 ? 4.199 2.488 -26.424 1.00 83.50 271 GLY A O 1
ATOM 2065 N N . PHE A 1 272 ? 3.441 0.425 -25.867 1.00 76.69 272 PHE A N 1
ATOM 2066 C CA . PHE A 1 272 ? 4.071 0.336 -24.546 1.00 76.69 272 PHE A CA 1
ATOM 2067 C C . PHE A 1 272 ? 5.131 -0.760 -24.453 1.00 76.69 272 PHE A C 1
ATOM 2069 O O . PHE A 1 272 ? 4.867 -1.917 -24.837 1.00 76.69 272 PHE A O 1
#

Radius of gyration: 27.47 Å; chains: 1; bounding box: 84×48×71 Å

Foldseek 3Di:
DDFPADPCVLQVQAWQQAKEFAADQLCPPVPDVLRDPLSRLVLGCLNCWVVLLVVVLVVLVVLPDPPPPPDPPPDDDDDDDDDDDDDDDDDDDDDDDDDDDDDDDDDDDDDDDPPPPPPPCSPRGDRRVVPSVFFIGQCPGRVSFGDPPDMGDDDDPVNVVLLVVQVVDCVNQVPDSDHPRSSSCVSQPRNHTHTQCLAEPELCCCPPNVVSDDVVRRRDYDDPDDDDLVVCVPPPPSQDCVRPVSSCSVSVNVVVVVVVVVCVVVVHCPPD

Organism: Geotrichum candidum (NCBI:txid1173061)

pLDDT: mean 81.49, std 24.31, range [28.89, 98.69]

Secondary structure (DSSP, 8-state):
-EE-S--THHHHSPP-SSEEEEEP----TT--TTS-TT-SGGG-TTTTHHHHHHHHHHHHHHHSS-------------PPP--PPPP-------------------------------TT--PPPPP-TTTTTTB-S-TTSTT-PEEEEEEEE---HHHHHHHHHHHT-HHHHTT-SSHHHHHHHHHTTTTSEEB-GGGSEETTHHHH-TTT--TTT--EEE--SSS-HHHHTT-TTTTSTTT-TT-THHHHHHHHHHHHHHHHHTT-----

Sequence (272 aa):
MVVIRNMDELLEMPLNGVFAAAHACVCNPYSKPHYPANWIASNCAYSDYAKLSREYKAGLLKQSQPTETAGAEVLPVNGPAGLAPCSDSCTDAFEDDLSSSSSSSDTGSSRTGSTATDPSSVASFPSLDGYLHACGPGSTCGLGICNGGLQVVEPSRQTYAQILTALSQPTATTNYDFADQSLLSDVFNGSWHPLSYKYNALKTLKLIHPRVWDESEVANIHYILTPKPWDVRKCADRLSSKHDETGTFTFWFAVDDDRLEYERGHQIADGF

InterPro domains:
  IPR002495 Glycosyl transferase, family 8 [PF01501] (161-231)
  IPR029044 Nucleotide-diphospho-sugar transferases [G3DSA:3.90.550.10] (1-261)
  IPR029044 Nucleotide-diphospho-sugar transferases [SSF53448] (1-233)
  IPR050587 GNT1/Glycosyltransferase 8 [PTHR11183] (2-255)